Protein 5COW (pdb70)

Foldseek 3Di:
DVLQVLLQDADDLVSLLVNLVVLLVVLVVLVVPDDPVSVVLLVLSLLVLLLSLLLCLLVLNLVSNVCSLVSHDPVSSCVSQPDCSNVCVQLLSLLLSVLSCLLVPDDDDGDACVVSCNVVLLVDLVSLVSSLVSLVSSLVSLVDCSDPDDHASGRPCDVCRVVSNVSSNLSSQVSSLLSVCPPVLQPPVSLVSCPPDDLVSLVSLLVNLVVNLPPGDPVSVVSSVSNNVSSVVD

Radius of gyration: 18.06 Å; Cα contacts (8 Å, |Δi|>4): 284; chains: 1; bounding box: 48×42×47 Å

GO terms:
  GO:0004521 RNA endonuclease activity (F, IDA)
  GO:0042802 identical protein binding (F, IPI)
  GO:0046589 ribonuclease T1 activity (F, EXP)

Sequence (234 aa):
DKFTYLLLQPLLTTEATLSDAVNFIVEKYSAELPDEGDASLVVRSQLGCQFFFLVTRTLAHDQRELAKLVQTLIPRPVRLEVFPGLQRSSVFKSSSVFFLGHHIIQIFMGAKKPFQDWSFVGLAQDFECPWRRLAIAELLKKFSVSSVVEKVFDNPVALIPQHESDNEALIELVTNALRFALLWIVEFYETETNEKSIKELAFLDHSSSKKTLLIESFTKFLQGKDVKDQDHLKRIIDDALEEKSS

Organism: Caenorhabditis remanei (NCBI:txid31234)

B-factor: mean 30.21, std 13.11, range [14.59, 100.44]

Secondary structure (DSSP, 8-state):
-HHHHHHHS---HHHHHHHHHHHHHHHHHHTT--SHHHHHHHHHHHHHHHHHHHHHHHTT-HHHHHHHHHTS-HHHHHHHSTTTHHHHHHHHHHHHHHHHHHHTT-------TTTTTHHHHHT-HHHHHHHHHHHHHHHHHHHS--SSS---SSTT--TTHHHHHHHHHHHHHHHHHHHHTTT-TTSHHHHHTTTTS-HHHHHHHHHHHHHHTTT--HHHHHHHHHHHHHHHH-

Solvent-accessible surface area: 11730 Å² total; per-residue (Å²): 161,158,30,42,138,31,3,72,46,86,16,61,106,66,29,2,24,72,3,0,86,59,1,16,120,100,7,49,76,38,51,116,72,147,41,115,76,2,96,104,59,17,72,80,14,10,35,15,0,6,10,2,0,0,8,0,0,4,83,88,50,44,110,19,0,47,42,0,35,98,46,1,62,127,81,1,61,86,78,6,2,55,59,66,11,112,73,1,2,111,4,0,0,8,0,0,16,0,0,0,12,4,9,72,30,34,159,42,131,28,68,39,1,46,164,16,24,0,14,131,20,0,95,25,57,167,99,58,103,4,0,10,88,0,1,119,61,0,22,45,0,8,90,112,142,8,14,112,80,117,21,8,1,8,16,151,77,115,123,52,25,133,62,27,28,112,55,0,26,42,0,3,122,0,0,35,7,0,3,106,46,24,106,56,1,53,82,145,170,3,29,146,86,0,94,46,8,94,142,80,14,19,70,72,0,28,106,12,0,62,104,5,22,121,82,41,85,115,112,6,38,71,11,0,107,73,0,18,48,0,5,116,126,51

Structure (mmCIF, N/CA/C/O backbone):
data_5COW
#
_entry.id   5COW
#
_cell.length_a   89.610
_cell.length_b   89.610
_cell.length_c   51.460
_cell.angle_alpha   90.000
_cell.angle_beta   90.000
_cell.angle_gamma   120.000
#
_symmetry.space_group_name_H-M   'P 31 2 1'
#
loop_
_entity.id
_entity.type
_entity.pdbx_description
1 polymer 'Putative uncharacterized protein'
2 non-polymer 'SULFATE ION'
3 non-polymer 1,2-ETHANEDIOL
4 water water
#
loop_
_atom_site.group_PDB
_atom_site.id
_atom_site.type_symbol
_atom_site.label_atom_id
_atom_site.label_alt_id
_atom_site.label_comp_id
_atom_site.label_asym_id
_atom_site.label_entity_id
_atom_site.label_seq_id
_atom_site.pdbx_PDB_ins_code
_atom_site.Cartn_x
_atom_site.Cartn_y
_atom_site.Cartn_z
_atom_site.occupancy
_atom_site.B_iso_or_equiv
_atom_site.auth_seq_id
_atom_site.auth_comp_id
_atom_site.auth_asym_id
_atom_site.auth_atom_id
_atom_site.pdbx_PDB_model_num
ATOM 1 N N . ASP A 1 14 ? 6.256 70.305 45.982 1.00 69.36 216 ASP A N 1
ATOM 2 C CA . ASP A 1 14 ? 6.393 69.097 46.788 1.00 68.64 216 ASP A CA 1
ATOM 3 C C . ASP A 1 14 ? 5.972 67.858 46.011 1.00 59.08 216 ASP A C 1
ATOM 4 O O . ASP A 1 14 ? 6.790 66.983 45.741 1.00 59.83 216 ASP A O 1
ATOM 9 N N . LYS A 1 15 ? 4.692 67.782 45.662 1.00 48.40 217 LYS A N 1
ATOM 10 C CA . LYS A 1 15 ? 4.173 66.654 44.897 1.00 50.64 217 LYS A CA 1
ATOM 11 C C . LYS A 1 15 ? 4.905 66.527 43.559 1.00 45.45 217 LYS A C 1
ATOM 12 O O . LYS A 1 15 ? 5.289 65.430 43.158 1.00 48.04 217 LYS A O 1
ATOM 18 N N . PHE A 1 16 ? 5.099 67.657 42.883 1.00 44.17 218 PHE A N 1
ATOM 19 C CA . PHE A 1 16 ? 5.777 67.673 41.588 1.00 44.68 218 PHE A CA 1
ATOM 20 C C . PHE A 1 16 ? 7.242 67.267 41.729 1.00 41.80 218 PHE A C 1
ATOM 21 O O . PHE A 1 16 ? 7.751 66.461 40.946 1.00 37.26 218 PHE A O 1
ATOM 29 N N . THR A 1 17 ? 7.921 67.821 42.729 1.00 38.50 219 THR A N 1
ATOM 30 C CA . THR A 1 17 ? 9.326 67.490 42.944 1.00 42.48 219 THR A CA 1
ATOM 31 C C . THR A 1 17 ? 9.475 65.991 43.208 1.00 39.10 219 THR A C 1
ATOM 32 O O . THR A 1 17 ? 10.395 65.349 42.698 1.00 33.42 219 THR A O 1
ATOM 36 N N . TYR A 1 18 ? 8.544 65.429 43.971 1.00 39.74 220 TYR A N 1
ATOM 37 C CA . TYR A 1 18 ? 8.560 63.997 44.255 1.00 42.54 220 TYR A CA 1
ATOM 38 C C . TYR A 1 18 ? 8.487 63.141 42.991 1.00 40.36 220 TYR A C 1
ATOM 39 O O . TYR A 1 18 ? 9.231 62.166 42.853 1.00 41.25 220 TYR A O 1
ATOM 48 N N . LEU A 1 19 ? 7.582 63.506 42.085 1.00 39.78 221 LEU A N 1
ATOM 49 C CA . LEU A 1 19 ? 7.426 62.817 40.804 1.00 41.04 221 LEU A CA 1
ATOM 50 C C . LEU A 1 19 ? 8.731 62.837 40.016 1.00 32.59 221 LEU A C 1
ATOM 51 O O . LEU A 1 19 ? 9.196 61.806 39.535 1.00 36.63 221 LEU A O 1
ATOM 56 N N . LEU A 1 20 ? 9.321 64.022 39.917 1.00 31.94 222 LEU A N 1
ATOM 57 C CA . LEU A 1 20 ? 10.512 64.241 39.094 1.00 26.64 222 LEU A CA 1
ATOM 58 C C . LEU A 1 20 ? 11.752 63.537 39.627 1.00 32.17 222 LEU A C 1
ATOM 59 O O . LEU A 1 20 ? 12.738 63.396 38.909 1.00 32.59 222 LEU A O 1
ATOM 64 N N . LEU A 1 21 ? 11.708 63.110 40.885 1.00 29.31 223 LEU A N 1
ATOM 65 C CA . LEU A 1 21 ? 12.873 62.491 41.521 1.00 31.45 223 LEU A CA 1
ATOM 66 C C . LEU A 1 21 ? 12.787 60.972 41.508 1.00 36.45 223 LEU A C 1
ATOM 67 O O . LEU A 1 21 ? 13.751 60.289 41.851 1.00 38.84 223 LEU A O 1
ATOM 72 N N . GLN A 1 22 ? 11.630 60.449 41.113 1.00 38.30 224 GLN A N 1
ATOM 73 C CA . GLN A 1 22 ? 11.429 59.005 41.056 1.00 42.56 224 GLN A CA 1
ATOM 74 C C . GLN A 1 22 ? 12.184 58.394 39.883 1.00 38.09 224 GLN A C 1
ATOM 75 O O . GLN A 1 22 ? 12.485 59.083 38.909 1.00 33.91 224 GLN A O 1
ATOM 81 N N A PRO A 1 23 ? 12.509 57.098 39.986 1.00 40.42 225 PRO A N 1
ATOM 82 C CA A PRO A 1 23 ? 13.025 56.341 38.843 1.00 39.84 225 PRO A CA 1
ATOM 83 C C A PRO A 1 23 ? 12.141 56.515 37.609 1.00 35.97 225 PRO A C 1
ATOM 84 O O A PRO A 1 23 ? 10.914 56.511 37.710 1.00 32.47 225 PRO A O 1
ATOM 88 N N . LEU A 1 24 ? 12.772 56.660 36.453 1.00 31.36 226 LEU A N 1
ATOM 89 C CA A LEU A 1 24 ? 12.057 56.897 35.208 0.49 31.49 226 LEU A CA 1
ATOM 90 C CA B LEU A 1 24 ? 12.063 56.893 35.201 0.51 31.48 226 LEU A CA 1
ATOM 91 C C . LEU A 1 24 ? 11.277 55.674 34.738 1.00 32.60 226 LEU A C 1
ATOM 92 O O . LEU A 1 24 ? 11.856 54.673 34.320 1.00 31.43 226 LEU A O 1
ATOM 101 N N . THR A 1 25 ? 9.954 55.757 34.810 1.00 31.75 227 THR A N 1
ATOM 102 C CA A THR A 1 25 ? 9.099 54.696 34.288 0.88 34.21 227 THR A CA 1
ATOM 103 C CA B THR A 1 25 ? 9.110 54.693 34.295 0.12 35.26 227 THR A CA 1
ATOM 104 C C . THR A 1 25 ? 7.985 55.315 33.473 1.00 36.89 227 THR A C 1
ATOM 105 O O . THR A 1 25 ? 7.787 56.529 33.511 1.00 37.56 227 THR A O 1
ATOM 112 N N . GLU A 1 26 ? 7.255 54.487 32.731 1.00 38.45 228 GLU A N 1
ATOM 113 C CA . GLU A 1 26 ? 6.145 55.005 31.939 1.00 38.48 228 GLU A CA 1
ATOM 114 C C . GLU A 1 26 ? 5.138 55.698 32.846 1.00 37.44 228 GLU A C 1
ATOM 115 O O . GLU A 1 26 ? 4.577 56.737 32.490 1.00 35.19 228 GLU A O 1
ATOM 121 N N . ALA A 1 27 ? 4.936 55.124 34.029 1.00 37.86 229 ALA A N 1
ATOM 122 C CA . ALA A 1 27 ? 4.005 55.669 35.010 1.00 41.44 229 ALA A CA 1
ATOM 123 C C . ALA A 1 27 ? 4.464 57.020 35.553 1.00 38.28 229 ALA A C 1
ATOM 124 O O . ALA A 1 27 ? 3.681 57.967 35.606 1.00 41.53 229 ALA A O 1
ATOM 126 N N . THR A 1 28 ? 5.731 57.113 35.950 1.00 37.22 230 THR A N 1
ATOM 127 C CA . THR A 1 28 ? 6.244 58.354 36.521 1.00 38.18 230 THR A CA 1
ATOM 128 C C . THR A 1 28 ? 6.302 59.458 35.467 1.00 36.98 230 THR A C 1
ATOM 129 O O . THR A 1 28 ? 6.067 60.627 35.774 1.00 32.05 230 THR A O 1
ATOM 133 N N . LEU A 1 29 ? 6.615 59.086 34.228 1.00 31.96 231 LEU A N 1
ATOM 134 C CA . LEU A 1 29 ? 6.629 60.057 33.138 1.00 31.44 231 LEU A CA 1
ATOM 135 C C . LEU A 1 29 ? 5.223 60.590 32.884 1.00 30.90 231 LEU A C 1
ATOM 136 O O . LEU A 1 29 ? 5.023 61.797 32.744 1.00 30.70 231 LEU A O 1
ATOM 141 N N . SER A 1 30 ? 4.251 59.685 32.829 1.00 33.15 232 SER A N 1
ATOM 142 C CA . SER A 1 30 ? 2.860 60.067 32.617 1.00 31.16 232 SER A CA 1
ATOM 143 C C . SER A 1 30 ? 2.357 61.039 33.674 1.00 34.07 232 SER A C 1
ATOM 144 O O . SER A 1 30 ? 1.720 62.033 33.350 1.00 29.16 232 SER A O 1
ATOM 147 N N . ASP A 1 31 ? 2.636 60.742 34.939 1.00 35.69 233 ASP A N 1
ATOM 148 C CA . ASP A 1 31 ? 2.188 61.600 36.032 1.00 34.14 233 ASP A CA 1
ATOM 149 C C . ASP A 1 31 ? 2.840 62.987 35.975 1.00 31.68 233 ASP A C 1
ATOM 150 O O . ASP A 1 31 ? 2.187 64.003 36.247 1.00 30.95 233 ASP A O 1
ATOM 155 N N . ALA A 1 32 ? 4.120 63.026 35.620 1.00 29.08 234 ALA A N 1
ATOM 156 C CA . ALA A 1 32 ? 4.831 64.292 35.479 1.00 29.41 234 ALA A CA 1
ATOM 157 C C . ALA A 1 32 ? 4.250 65.135 34.337 1.00 31.69 234 ALA A C 1
ATOM 158 O O . ALA A 1 32 ? 3.983 66.325 34.510 1.00 28.10 234 ALA A O 1
ATOM 160 N N . VAL A 1 33 ? 4.063 64.519 33.171 1.00 24.70 235 VAL A N 1
ATOM 161 C CA . VAL A 1 33 ? 3.462 65.215 32.039 1.00 27.97 235 VAL A CA 1
ATOM 162 C C . VAL A 1 33 ? 2.062 65.734 32.378 1.00 26.26 235 VAL A C 1
ATOM 163 O O . VAL A 1 33 ? 1.729 66.872 32.060 1.00 27.08 235 VAL A O 1
ATOM 167 N N . ASN A 1 34 ? 1.248 64.905 33.029 1.00 28.49 236 ASN A N 1
ATOM 168 C CA . ASN A 1 34 ? -0.096 65.313 33.418 1.00 25.85 236 ASN A CA 1
ATOM 169 C C . ASN A 1 34 ? -0.113 66.547 34.306 1.00 26.24 236 ASN A C 1
ATOM 170 O O . ASN A 1 34 ? -1.009 67.386 34.196 1.00 26.65 236 ASN A O 1
ATOM 1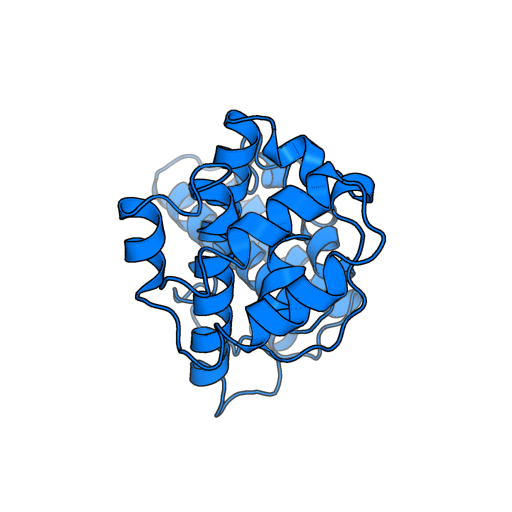75 N N . PHE A 1 35 ? 0.869 66.641 35.195 1.00 26.17 237 PHE A N 1
ATOM 176 C CA . PHE A 1 35 ? 0.995 67.792 36.081 1.00 24.08 237 PHE A CA 1
ATOM 177 C C . PHE A 1 35 ? 1.325 69.053 35.292 1.00 22.80 237 PHE A C 1
ATOM 178 O O . PHE A 1 35 ? 0.688 70.093 35.490 1.00 26.60 237 PHE A O 1
ATOM 186 N N . ILE A 1 36 ? 2.310 68.973 34.402 1.00 22.88 238 ILE A N 1
ATOM 187 C CA . ILE A 1 36 ? 2.668 70.135 33.593 1.00 23.86 238 ILE A CA 1
ATOM 188 C C . ILE A 1 36 ? 1.512 70.538 32.675 1.00 23.10 238 ILE A C 1
ATOM 189 O O . ILE A 1 36 ? 1.253 71.716 32.477 1.00 22.67 238 ILE A O 1
ATOM 194 N N . VAL A 1 37 ? 0.804 69.561 32.121 1.00 23.16 239 VAL A N 1
ATOM 195 C CA . VAL A 1 37 ? -0.356 69.886 31.293 1.00 23.26 239 VAL A CA 1
ATOM 196 C C . VAL A 1 37 ? -1.440 70.634 32.076 1.00 24.67 239 VAL A C 1
ATOM 197 O O . VAL A 1 37 ? -2.066 71.558 31.549 1.00 26.63 239 VAL A O 1
ATOM 201 N N . GLU A 1 38 ? -1.668 70.251 33.331 1.00 25.25 240 GLU A N 1
ATOM 202 C CA . GLU A 1 38 ? -2.665 70.957 34.136 1.00 26.43 240 GLU A CA 1
ATOM 203 C C . GLU A 1 38 ? -2.290 72.434 34.293 1.00 25.70 240 GLU A C 1
ATOM 204 O O . GLU A 1 38 ? -3.143 73.318 34.180 1.00 25.14 240 GLU A O 1
ATOM 210 N N . LYS A 1 39 ? -1.010 72.700 34.529 1.00 25.75 241 LYS A N 1
ATOM 211 C CA . LYS A 1 39 ? -0.549 74.081 34.655 1.00 28.11 241 LYS A CA 1
ATOM 212 C C . LYS A 1 39 ? -0.680 74.815 33.324 1.00 26.26 241 LYS A C 1
ATOM 213 O O . LYS A 1 39 ? -1.067 75.985 33.287 1.00 26.12 241 LYS A O 1
ATOM 219 N N . TYR A 1 40 ? -0.349 74.125 32.234 1.00 24.66 242 TYR A N 1
ATOM 220 C CA . TYR A 1 40 ? -0.444 74.720 30.904 1.00 23.75 242 TYR A CA 1
ATOM 221 C C . TYR A 1 40 ? -1.898 75.056 30.555 1.00 28.00 242 TYR A C 1
ATOM 222 O O . TYR A 1 40 ? -2.190 76.130 30.009 1.00 27.29 242 TYR A O 1
ATOM 231 N N . SER A 1 41 ? -2.801 74.134 30.877 1.00 27.54 243 SER A N 1
ATOM 232 C CA . SER A 1 41 ? -4.223 74.297 30.565 1.00 27.31 243 SER A CA 1
ATOM 233 C C . SER A 1 41 ? -4.815 75.498 31.278 1.00 30.72 243 SER A C 1
ATOM 234 O O . SER A 1 41 ? -5.719 76.147 30.757 1.00 33.38 243 SER A O 1
ATOM 237 N N . ALA A 1 42 ? -4.298 75.801 32.466 1.00 25.68 244 ALA A N 1
ATOM 238 C CA . ALA A 1 42 ? -4.734 76.982 33.209 1.00 29.16 244 ALA A CA 1
ATOM 239 C C . ALA A 1 42 ? -4.385 78.289 32.486 1.00 33.09 244 ALA A C 1
ATOM 240 O O . ALA A 1 42 ? -5.039 79.311 32.689 1.00 33.31 244 ALA A O 1
ATOM 242 N N . GLU A 1 43 ? -3.356 78.248 31.643 1.00 29.20 245 GLU A N 1
ATOM 243 C CA . GLU A 1 43 ? -2.870 79.441 30.941 1.00 25.72 245 GLU A CA 1
ATOM 244 C C . GLU A 1 43 ? -3.545 79.680 29.594 1.00 30.54 245 GLU A C 1
ATOM 245 O O . GLU A 1 43 ? -3.622 80.818 29.129 1.00 32.66 245 GLU A O 1
ATOM 251 N N . LEU A 1 44 ? -4.000 78.604 28.961 1.00 34.00 246 LEU A N 1
ATOM 252 C CA . LEU A 1 44 ? -4.602 78.672 27.627 1.00 38.40 246 LEU A CA 1
ATOM 253 C C . LEU A 1 44 ? -5.679 79.761 27.427 1.00 44.46 246 LEU A C 1
ATOM 254 O O . LEU A 1 44 ? -5.668 80.434 26.395 1.00 44.27 246 LEU A O 1
ATOM 259 N N . PRO A 1 45 ? -6.609 79.939 28.392 1.00 37.96 247 PRO A N 1
ATOM 260 C CA . PRO A 1 45 ? -7.617 81.000 28.186 1.00 39.04 247 PRO A CA 1
ATOM 261 C C . PRO A 1 45 ? -7.067 82.439 28.216 1.00 41.99 247 PRO A C 1
ATOM 262 O O . PRO A 1 45 ? -7.781 83.364 27.825 1.00 41.95 247 PRO A O 1
ATOM 266 N N . ASP A 1 46 ? -5.827 82.619 28.667 1.00 37.90 248 ASP A N 1
ATOM 267 C CA . ASP A 1 46 ? -5.242 83.951 28.843 1.00 40.94 248 ASP A CA 1
ATOM 268 C C . ASP A 1 46 ? -4.152 84.220 27.804 1.00 50.90 248 ASP A C 1
ATOM 269 O O . ASP A 1 46 ? -3.250 83.405 27.615 1.00 58.11 248 ASP A O 1
ATOM 274 N N . GLU A 1 47 ? -4.224 85.371 27.142 1.00 60.89 249 GLU A N 1
ATOM 275 C CA . GLU A 1 47 ? -3.346 85.630 26.001 1.00 69.63 249 GLU A CA 1
ATOM 276 C C . GLU A 1 47 ? -2.428 86.846 26.157 1.00 66.94 249 GLU A C 1
ATOM 277 O O . GLU A 1 47 ? -1.777 87.259 25.197 1.00 70.27 249 GLU A O 1
ATOM 283 N N . GLY A 1 48 ? -2.368 87.408 27.361 1.00 58.40 250 GLY A N 1
ATOM 284 C CA . GLY A 1 48 ? -1.411 88.461 27.659 1.00 50.70 250 GLY A CA 1
ATOM 285 C C . GLY A 1 48 ? 0.005 87.911 27.703 1.00 43.03 250 GLY A C 1
ATOM 286 O O . GLY A 1 48 ? 0.199 86.692 27.671 1.00 40.82 250 GLY A O 1
ATOM 287 N N . ASP A 1 49 ? 0.994 88.800 27.785 1.00 38.73 251 ASP A N 1
ATOM 288 C CA . ASP A 1 49 ? 2.399 88.396 27.751 1.00 39.96 251 ASP A CA 1
ATOM 289 C C . ASP A 1 49 ? 2.791 87.454 28.876 1.00 31.79 251 ASP A C 1
ATOM 290 O O . ASP A 1 49 ? 3.568 86.529 28.657 1.00 30.18 251 ASP A O 1
ATOM 295 N N . ALA A 1 50 ? 2.282 87.709 30.077 1.00 28.43 252 ALA A N 1
ATOM 296 C CA . ALA A 1 50 ? 2.677 86.930 31.243 1.00 32.20 252 ALA A CA 1
ATOM 297 C C . ALA A 1 50 ? 2.396 85.447 31.014 1.00 27.61 252 ALA A C 1
ATOM 298 O O . ALA A 1 50 ? 3.232 84.587 31.312 1.00 27.85 252 ALA A O 1
ATOM 300 N N . SER A 1 51 ? 1.218 85.164 30.475 1.00 28.95 253 SER A N 1
ATOM 301 C CA . SER A 1 51 ? 0.828 83.795 30.158 1.00 24.97 253 SER A CA 1
ATOM 302 C C . SER A 1 51 ? 1.752 83.154 29.130 1.00 25.01 253 SER A C 1
ATOM 303 O O . SER A 1 51 ? 2.060 81.962 29.220 1.00 24.43 253 SER A O 1
ATOM 306 N N . LEU A 1 52 ? 2.186 83.931 28.142 1.00 23.95 254 LEU A N 1
ATOM 307 C CA . LEU A 1 52 ? 3.098 83.401 27.133 1.00 21.95 254 LEU A CA 1
ATOM 308 C C . LEU A 1 52 ? 4.436 83.000 27.748 1.00 22.04 254 LEU A C 1
ATOM 309 O O . LEU A 1 52 ? 5.039 81.996 27.349 1.00 22.12 254 LEU A O 1
ATOM 314 N N . VAL A 1 53 ? 4.893 83.793 28.714 1.00 21.63 255 VAL A N 1
ATOM 315 C CA . VAL A 1 53 ? 6.152 83.530 29.394 1.00 21.71 255 VAL A CA 1
ATOM 316 C C . VAL A 1 53 ? 6.03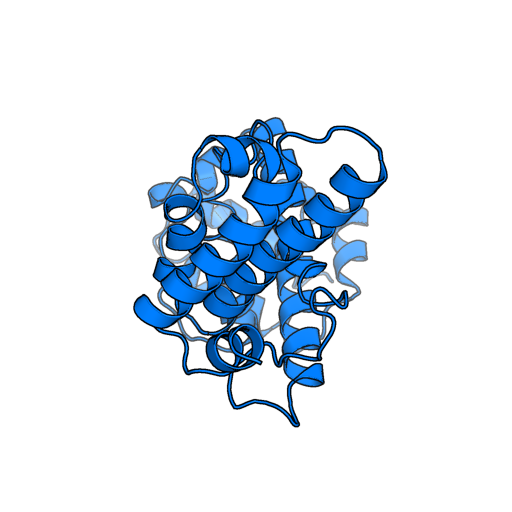6 82.262 30.244 1.00 22.48 255 VAL A C 1
ATOM 317 O O . VAL A 1 53 ? 6.931 81.422 30.232 1.00 21.71 255 VAL A O 1
ATOM 321 N N . VAL A 1 54 ? 4.927 82.111 30.962 1.00 23.57 256 VAL A N 1
ATOM 322 C CA . VAL A 1 54 ? 4.700 80.890 31.732 1.00 20.26 256 VAL A CA 1
ATOM 323 C C . VAL A 1 54 ? 4.687 79.677 30.812 1.00 18.66 256 VAL A C 1
ATOM 324 O O . VAL A 1 54 ? 5.331 78.661 31.095 1.00 23.66 256 VAL A O 1
ATOM 328 N N . ARG A 1 55 ? 3.995 79.800 29.687 1.00 20.39 257 ARG A N 1
ATOM 329 C CA . ARG A 1 55 ? 3.871 78.673 28.782 1.00 21.14 257 ARG A CA 1
ATOM 330 C C . ARG A 1 55 ? 5.200 78.315 28.115 1.00 21.24 257 ARG A C 1
ATOM 331 O O . ARG A 1 55 ? 5.442 77.139 27.834 1.00 22.16 257 ARG A O 1
ATOM 339 N N . SER A 1 56 ? 6.058 79.309 27.873 1.00 21.02 258 SER A N 1
ATOM 340 C CA . SER A 1 56 ? 7.403 79.043 27.364 1.00 19.50 258 SER A CA 1
ATOM 341 C C . SER A 1 56 ? 8.188 78.179 28.351 1.00 22.21 258 SER A C 1
ATOM 342 O O . SER A 1 56 ? 8.786 77.162 27.968 1.00 20.79 258 SER A O 1
ATOM 345 N N . GLN A 1 57 ? 8.175 78.566 29.625 1.00 19.20 259 GLN A N 1
ATOM 346 C CA . GLN A 1 57 ? 8.861 77.781 30.650 1.00 17.96 259 GLN A CA 1
ATOM 347 C C . GLN A 1 57 ? 8.270 76.367 30.779 1.00 19.90 259 G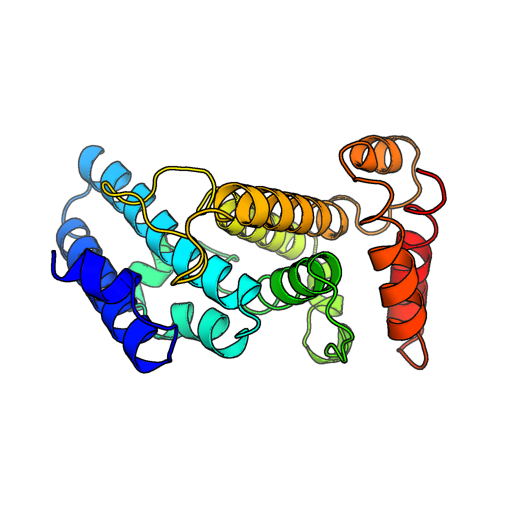LN A C 1
ATOM 348 O O . GLN A 1 57 ? 9.021 75.387 30.869 1.00 18.15 259 GLN A O 1
ATOM 354 N N . LEU A 1 58 ? 6.941 76.253 30.760 1.00 20.69 260 LEU A N 1
ATOM 355 C CA . LEU A 1 58 ? 6.300 74.933 30.833 1.00 19.18 260 LEU A CA 1
ATOM 356 C C . LEU A 1 58 ? 6.682 74.055 29.646 1.00 21.49 260 LEU A C 1
ATOM 357 O O . LEU A 1 58 ? 6.881 72.845 29.794 1.00 20.59 260 LEU A O 1
ATOM 362 N N . GLY A 1 59 ? 6.794 74.663 28.470 1.00 21.66 261 GLY A N 1
ATOM 363 C CA . GLY A 1 59 ? 7.281 73.944 27.299 1.00 20.84 261 GLY A CA 1
ATOM 364 C C . GLY A 1 59 ? 8.661 73.341 27.509 1.00 20.93 261 GLY A C 1
ATOM 365 O O . GLY A 1 59 ? 8.913 72.177 27.169 1.00 20.30 261 GLY A O 1
ATOM 366 N N . CYS A 1 60 ? 9.566 74.128 28.081 1.00 18.18 262 CYS A N 1
ATOM 367 C CA . CYS A 1 60 ? 10.899 73.613 28.387 1.00 17.60 262 CYS A CA 1
ATOM 368 C C . CYS A 1 60 ? 10.871 72.479 29.409 1.00 18.63 262 CYS A C 1
ATOM 369 O O . CYS A 1 60 ? 11.734 71.596 29.373 1.00 19.20 262 CYS A O 1
ATOM 372 N N . GLN A 1 61 ? 9.883 72.474 30.304 1.00 18.40 263 GLN A N 1
ATOM 373 C CA . GLN A 1 61 ? 9.760 71.363 31.251 1.00 16.95 263 GLN A CA 1
ATOM 374 C C . GLN A 1 61 ? 9.432 70.057 30.518 1.00 18.08 263 GLN A C 1
ATOM 375 O O . GLN A 1 61 ? 9.981 68.990 30.848 1.00 19.13 263 GLN A O 1
ATOM 381 N N . PHE A 1 62 ? 8.555 70.123 29.518 1.00 18.08 264 PHE A N 1
ATOM 382 C CA . PHE A 1 62 ? 8.288 68.934 28.690 1.00 18.09 264 PHE A CA 1
ATOM 383 C C . PHE A 1 62 ? 9.584 68.446 28.015 1.00 20.70 264 PHE A C 1
ATOM 384 O O . PHE A 1 62 ? 9.885 67.247 28.003 1.00 20.23 264 PHE A O 1
ATOM 392 N N . PHE A 1 63 ? 10.358 69.370 27.445 1.00 17.99 265 PHE A N 1
ATOM 393 C CA . PHE A 1 63 ? 11.564 68.946 26.728 1.00 16.84 265 PHE A CA 1
ATOM 394 C C . PHE A 1 63 ? 12.656 68.465 27.667 1.00 16.22 265 PHE A C 1
ATOM 395 O O . PHE A 1 63 ? 13.475 67.641 27.258 1.00 16.55 265 PHE A O 1
ATOM 403 N N . PHE A 1 64 ? 12.653 68.917 28.923 1.00 16.77 266 PHE A N 1
ATOM 404 C CA . PHE A 1 64 ? 13.557 68.338 29.931 1.00 19.53 266 PHE A CA 1
ATOM 405 C C . PHE A 1 64 ? 13.240 66.843 30.107 1.00 18.10 266 PHE A C 1
ATOM 406 O O . PHE A 1 64 ? 14.161 65.998 30.162 1.00 20.08 266 PHE A O 1
ATOM 414 N N . LEU A 1 65 ? 11.950 66.516 30.179 1.00 19.69 267 LEU A N 1
ATOM 415 C CA . LEU A 1 65 ? 11.549 65.119 30.329 1.00 17.13 267 LEU A CA 1
ATOM 416 C C . LEU A 1 65 ? 11.962 64.308 29.100 1.00 20.31 267 LEU A C 1
ATOM 417 O O . LEU A 1 65 ? 12.416 63.177 29.240 1.00 19.50 267 LEU A O 1
ATOM 422 N N . VAL A 1 66 ? 11.811 64.878 27.902 1.00 19.34 268 VAL A N 1
ATOM 423 C CA . VAL A 1 66 ? 12.290 64.208 26.689 1.00 18.38 268 VAL A CA 1
ATOM 424 C C . VAL A 1 66 ? 13.789 63.916 26.770 1.00 19.94 268 VAL A C 1
ATOM 425 O O . VAL A 1 66 ? 14.221 62.768 26.565 1.00 20.14 268 VAL A O 1
ATOM 429 N N . THR A 1 67 ? 14.589 64.937 27.081 1.00 16.61 269 THR A N 1
ATOM 430 C CA . THR A 1 67 ? 16.046 64.779 27.076 1.00 15.82 269 THR A CA 1
ATOM 431 C C . THR A 1 67 ? 16.495 63.792 28.160 1.00 18.33 269 THR A C 1
ATOM 432 O O . THR A 1 67 ? 17.413 62.993 27.941 1.00 20.23 269 THR A O 1
ATOM 436 N N . ARG A 1 68 ? 15.823 63.824 29.310 1.00 18.15 270 ARG A N 1
ATOM 437 C CA . ARG A 1 68 ? 16.178 62.906 30.394 1.00 19.92 270 ARG A CA 1
ATOM 438 C C . ARG A 1 68 ? 15.957 61.445 29.970 1.00 22.24 270 ARG A C 1
ATOM 439 O O . ARG A 1 68 ? 16.788 60.573 30.281 1.00 24.21 270 ARG A O 1
ATOM 447 N N . THR A 1 69 ? 14.878 61.170 29.234 1.00 21.24 271 THR A N 1
ATOM 448 C CA . THR A 1 69 ? 14.627 59.807 28.766 1.00 23.28 271 THR A CA 1
ATOM 449 C C . THR A 1 69 ? 15.614 59.405 27.665 1.00 21.85 271 THR A C 1
ATOM 450 O O . THR A 1 69 ? 15.981 58.222 27.560 1.00 21.58 271 THR A O 1
ATOM 454 N N . LEU A 1 70 ? 16.061 60.368 26.852 1.00 20.97 272 LEU A N 1
ATOM 455 C C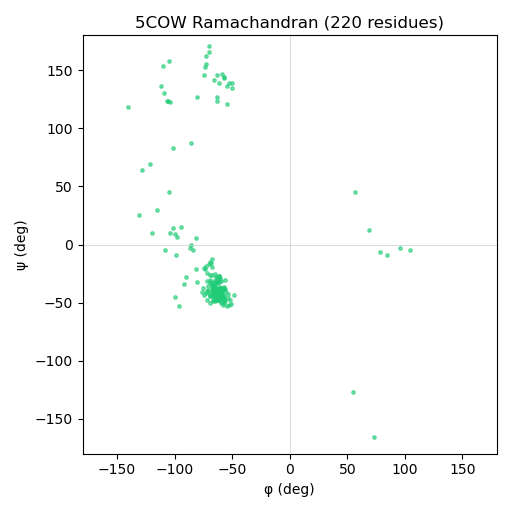A . LEU A 1 70 ? 17.077 60.063 25.846 1.00 22.96 272 LEU A CA 1
ATOM 456 C C . LEU A 1 70 ? 18.375 59.655 26.534 1.00 22.16 272 LEU A C 1
ATOM 457 O O . LEU A 1 70 ? 19.016 58.671 26.155 1.00 20.03 272 LEU A O 1
ATOM 462 N N . ALA A 1 71 ? 18.755 60.425 27.548 1.00 19.59 273 ALA A N 1
ATOM 463 C CA . ALA A 1 71 ? 20.018 60.213 28.255 1.00 19.83 273 ALA A CA 1
ATOM 464 C C . ALA A 1 71 ? 20.001 58.929 29.081 1.00 21.42 273 ALA A C 1
ATOM 465 O O . ALA A 1 71 ? 21.044 58.333 29.358 1.00 24.56 273 ALA A O 1
ATOM 467 N N . HIS A 1 72 ? 18.814 58.500 29.489 1.00 18.94 274 HIS A N 1
ATOM 468 C CA . HIS A 1 72 ? 18.714 57.272 30.255 1.00 20.12 274 HIS A CA 1
ATOM 469 C C . HIS A 1 72 ? 18.417 56.053 29.378 1.00 21.79 274 HIS A C 1
ATOM 470 O O . HIS A 1 72 ? 18.078 54.984 29.890 1.00 23.20 274 HIS A O 1
ATOM 477 N N . ASP A 1 73 ? 18.604 56.202 28.067 1.00 21.28 275 ASP A N 1
ATOM 478 C CA . ASP A 1 73 ? 18.437 55.108 27.105 1.00 18.99 275 ASP A CA 1
ATOM 479 C C . ASP A 1 73 ? 17.036 54.509 27.192 1.00 21.94 275 ASP A C 1
ATOM 480 O O . ASP A 1 73 ? 16.867 53.292 27.206 1.00 24.08 275 ASP A O 1
ATOM 485 N N . GLN A 1 74 ? 16.040 55.385 27.246 1.00 21.26 276 GLN A N 1
ATOM 486 C CA . GLN A 1 74 ? 14.639 54.982 27.229 1.00 26.86 276 GLN A CA 1
ATOM 487 C C . GLN A 1 74 ? 13.918 55.766 26.135 1.00 28.27 276 GLN A C 1
ATOM 488 O O . GLN A 1 74 ? 13.010 56.554 26.402 1.00 28.35 276 GLN A O 1
ATOM 494 N N . ARG A 1 75 ? 14.340 55.524 24.897 1.00 24.84 277 ARG A N 1
ATOM 495 C CA . ARG A 1 75 ? 13.866 56.276 23.748 1.00 24.28 277 ARG A CA 1
ATOM 496 C C . ARG A 1 75 ? 12.357 56.151 23.547 1.00 25.08 277 ARG A C 1
ATOM 497 O O . ARG A 1 75 ? 11.712 57.084 23.062 1.00 24.12 277 ARG A O 1
ATOM 505 N N . GLU A 1 76 ? 11.790 55.005 23.919 1.00 29.17 278 GLU A N 1
ATOM 506 C CA . GLU A 1 76 ? 10.345 54.823 23.775 1.00 35.10 278 GLU A CA 1
ATOM 507 C C . GLU A 1 76 ? 9.556 55.793 24.646 1.00 35.04 278 GLU A C 1
ATOM 508 O O . GLU A 1 76 ? 8.517 56.311 24.227 1.00 38.32 278 GLU A O 1
ATOM 514 N N . LEU A 1 77 ? 10.044 56.047 25.855 1.00 27.61 279 LEU A N 1
ATOM 515 C CA . LEU A 1 77 ? 9.383 56.992 26.734 1.00 26.90 279 LEU A CA 1
ATOM 516 C C . LEU A 1 77 ? 9.466 58.421 26.178 1.00 27.83 279 LEU A C 1
ATOM 517 O O . LEU A 1 77 ? 8.531 59.196 26.340 1.00 31.84 279 LEU A O 1
ATOM 522 N N . ALA A 1 78 ? 10.577 58.757 25.522 1.00 27.82 280 ALA A N 1
ATOM 523 C CA . ALA A 1 78 ? 10.730 60.082 24.906 1.00 25.80 280 ALA A CA 1
ATOM 524 C C . ALA A 1 78 ? 9.653 60.328 23.867 1.00 34.01 280 ALA A C 1
ATOM 525 O O . ALA A 1 78 ? 8.994 61.372 23.869 1.00 34.50 280 ALA A O 1
ATOM 527 N N . LYS A 1 79 ? 9.484 59.366 22.967 1.00 37.78 281 LYS A N 1
ATOM 528 C CA . LYS A 1 79 ? 8.459 59.480 21.935 1.00 41.33 281 LYS A CA 1
ATOM 529 C C . LYS A 1 79 ? 7.091 59.670 22.569 1.00 43.81 281 LYS A C 1
ATOM 530 O O . LYS A 1 79 ? 6.270 60.447 22.085 1.00 41.13 281 LYS A O 1
ATOM 536 N N . LEU A 1 80 ? 6.872 58.965 23.675 1.00 38.59 282 LEU A N 1
ATOM 537 C CA . LEU A 1 80 ? 5.590 58.959 24.369 1.00 31.98 282 LEU A CA 1
ATOM 538 C C . LEU A 1 80 ? 5.147 60.323 24.905 1.00 39.28 282 LEU A C 1
ATOM 539 O O . LEU A 1 80 ? 3.953 60.566 25.061 1.00 38.75 282 LEU A O 1
ATOM 544 N N . VAL A 1 81 ? 6.106 61.201 25.202 1.00 31.16 283 VAL A N 1
ATOM 545 C CA . VAL A 1 81 ? 5.799 62.520 25.762 1.00 30.01 283 VAL A CA 1
ATOM 546 C C . VAL A 1 81 ? 4.833 63.286 24.874 1.00 30.56 283 VAL A C 1
ATOM 547 O O . VAL A 1 81 ? 3.905 63.924 25.366 1.00 31.84 283 VAL A O 1
ATOM 551 N N . GLN A 1 82 ? 5.035 63.196 23.565 1.00 31.75 284 GLN A N 1
ATOM 552 C CA . GLN A 1 82 ? 4.157 63.863 22.610 1.00 31.81 284 GLN A CA 1
ATOM 553 C C . GLN A 1 82 ? 2.718 63.338 22.729 1.00 29.03 284 GLN A C 1
ATOM 554 O O . GLN A 1 82 ? 1.763 64.120 22.692 1.00 32.32 284 GLN A O 1
ATOM 560 N N . THR A 1 83 ? 2.585 62.023 22.896 1.00 27.75 285 THR A N 1
ATOM 561 C CA . THR A 1 83 ? 1.288 61.346 23.002 1.00 33.46 285 THR A CA 1
ATOM 562 C C . THR A 1 83 ? 0.488 61.752 24.237 1.00 31.98 285 THR A C 1
ATOM 563 O O . THR A 1 83 ? -0.745 61.775 24.218 1.00 30.08 285 THR A O 1
ATOM 567 N N . LEU A 1 84 ? 1.206 62.051 25.315 1.00 31.23 286 LEU A N 1
ATOM 568 C CA . LEU A 1 84 ? 0.608 62.302 26.623 1.00 30.74 286 LEU A CA 1
ATOM 569 C C . LEU A 1 84 ? 0.167 63.751 26.783 1.00 28.85 286 LEU A C 1
ATOM 570 O O . LEU A 1 84 ? -0.352 64.136 27.832 1.00 30.21 286 LEU A O 1
ATOM 575 N N . ILE A 1 85 ? 0.399 64.552 25.748 1.00 27.73 287 ILE A N 1
ATOM 576 C CA . ILE A 1 85 ? 0.060 65.972 25.762 1.00 28.28 287 ILE A CA 1
ATOM 577 C C . ILE A 1 85 ? -1.179 66.210 24.885 1.00 24.47 287 ILE A C 1
ATOM 578 O O . ILE A 1 85 ? -1.189 65.855 23.711 1.00 29.15 287 ILE A O 1
ATOM 583 N N . PRO A 1 86 ? -2.240 66.805 25.456 1.00 27.91 288 PRO A N 1
ATOM 584 C CA . PRO A 1 86 ? -3.458 67.045 24.672 1.00 27.15 288 PRO A CA 1
ATOM 585 C C . PRO A 1 86 ? -3.181 67.916 23.443 1.00 27.63 288 PRO A C 1
ATOM 586 O O . PRO A 1 86 ? -2.323 68.786 23.511 1.00 26.04 288 PRO A O 1
ATOM 590 N N . ARG A 1 87 ? -3.903 67.694 22.350 1.00 30.54 289 ARG A N 1
ATOM 591 C CA . ARG A 1 87 ? -3.617 68.380 21.086 1.00 31.92 289 ARG A CA 1
ATOM 592 C C . ARG A 1 87 ? -3.565 69.922 21.156 1.00 30.37 289 ARG A C 1
ATOM 593 O O . ARG A 1 87 ? -2.681 70.525 20.541 1.00 31.56 289 ARG A O 1
ATOM 601 N N . PRO A 1 88 ? -4.499 70.572 21.883 1.00 30.64 290 PRO A N 1
ATOM 602 C CA . PRO A 1 88 ? -4.384 72.039 21.964 1.00 34.36 290 PRO A CA 1
ATOM 603 C C . PRO A 1 88 ? -3.038 72.533 22.510 1.00 34.12 290 PRO A C 1
ATOM 604 O O . PRO A 1 88 ? -2.501 73.560 22.065 1.00 29.96 290 PRO A O 1
ATOM 608 N N . VAL A 1 89 ? -2.494 71.799 23.470 1.00 26.25 291 VAL A N 1
ATOM 609 C CA . VAL A 1 89 ? -1.177 72.115 24.025 1.00 24.63 291 VAL A CA 1
ATOM 610 C C . VAL A 1 89 ? -0.045 71.701 23.070 1.00 21.60 291 VAL A C 1
ATOM 611 O O . VAL A 1 89 ? 0.921 72.436 22.878 1.00 22.39 291 VAL A O 1
ATOM 615 N N . ARG A 1 90 ? -0.206 70.531 22.462 1.00 25.90 292 ARG A N 1
ATOM 616 C CA . ARG A 1 90 ? 0.748 69.992 21.490 1.00 25.76 292 ARG A CA 1
ATOM 617 C C . ARG A 1 90 ? 0.972 70.977 20.345 1.00 27.73 292 ARG A C 1
ATOM 618 O O . ARG A 1 90 ? 2.094 71.132 19.846 1.00 26.65 292 ARG A O 1
ATOM 626 N N . LEU A 1 91 ? -0.098 71.647 19.932 1.00 23.21 293 LEU A N 1
ATOM 627 C CA . LEU A 1 91 ? 0.004 72.644 18.861 1.00 24.40 293 LEU A CA 1
ATOM 628 C C . LEU A 1 91 ? 0.942 73.800 19.197 1.00 27.26 293 LEU A C 1
ATOM 629 O O . LEU A 1 91 ? 1.528 74.409 18.294 1.00 27.04 293 LEU A O 1
ATOM 634 N N . GLU A 1 92 ? 1.069 74.119 20.486 1.00 25.30 294 GLU A N 1
ATOM 635 C CA . GLU A 1 92 ? 1.961 75.186 20.940 1.00 24.21 294 GLU A CA 1
ATOM 636 C C . GLU A 1 92 ? 3.379 74.703 21.313 1.00 22.81 294 GLU A C 1
ATOM 637 O O . GLU A 1 92 ? 4.351 75.426 21.108 1.00 26.21 294 GLU A O 1
ATOM 643 N N . VAL A 1 93 ? 3.485 73.489 21.848 1.00 22.63 295 VAL A N 1
ATOM 644 C CA . VAL A 1 93 ? 4.768 72.946 22.306 1.00 23.56 295 VAL A CA 1
ATOM 645 C C . VAL A 1 93 ? 5.588 72.399 21.139 1.00 23.79 295 VAL A C 1
ATOM 646 O O . VAL A 1 93 ? 6.830 72.469 21.156 1.00 25.08 295 VAL A O 1
ATOM 650 N N . PHE A 1 94 ? 4.903 71.872 20.125 1.00 24.32 296 PHE A N 1
ATOM 651 C CA . PHE A 1 94 ? 5.571 71.372 18.915 1.00 23.71 296 PHE A CA 1
ATOM 652 C C . PHE A 1 94 ? 5.027 72.136 17.698 1.00 19.83 296 PHE A C 1
ATOM 653 O O . PHE A 1 94 ? 4.310 71.567 16.881 1.00 23.57 296 PHE A O 1
ATOM 661 N N . PRO A 1 95 ? 5.357 73.431 17.583 1.00 22.06 297 PRO A N 1
ATOM 662 C CA . PRO A 1 95 ? 4.701 74.257 16.555 1.00 25.83 297 PRO A CA 1
ATOM 663 C C . PRO A 1 95 ? 5.026 73.861 15.111 1.00 23.80 297 PRO A C 1
ATOM 664 O O . PRO A 1 95 ? 6.159 73.483 14.791 1.00 24.14 297 PRO A O 1
ATOM 668 N N . GLY A 1 96 ? 4.014 73.931 14.249 1.00 26.37 298 GLY A N 1
ATOM 669 C CA . GLY A 1 96 ? 4.194 73.661 12.834 1.00 30.37 298 GLY A CA 1
ATOM 670 C C . GLY A 1 96 ? 4.819 72.315 12.532 1.00 26.70 298 GLY A C 1
ATOM 671 O O . GLY A 1 96 ? 4.365 71.277 13.013 1.00 27.83 298 GLY A O 1
ATOM 672 N N . LEU A 1 97 ? 5.895 72.347 11.752 1.00 23.27 299 LEU A N 1
ATOM 673 C CA . LEU A 1 97 ? 6.533 71.137 11.269 1.00 20.58 299 LEU A CA 1
ATOM 674 C C . LEU A 1 97 ? 7.234 70.360 12.384 1.00 21.34 299 LEU A C 1
ATOM 675 O O . LEU A 1 97 ? 7.595 69.191 12.202 1.00 22.60 299 LEU A O 1
ATOM 680 N N . GLN A 1 98 ? 7.440 71.000 13.535 1.00 23.16 300 GLN A N 1
ATOM 681 C CA . GLN A 1 98 ? 8.081 70.292 14.647 1.00 24.26 300 GLN A CA 1
ATOM 682 C C . GLN A 1 98 ? 7.280 69.065 15.083 1.00 27.34 300 GLN A C 1
ATOM 683 O O . GLN A 1 98 ? 7.850 68.072 15.528 1.00 24.75 300 GLN A O 1
ATOM 689 N N . ARG A 1 99 ? 5.958 69.117 14.943 1.00 26.30 301 ARG A N 1
ATOM 690 C CA . ARG A 1 99 ? 5.133 67.954 15.260 1.00 26.75 301 ARG A CA 1
ATOM 691 C C . ARG A 1 99 ? 5.507 66.752 14.392 1.00 27.30 301 ARG A C 1
ATOM 692 O O . ARG A 1 99 ? 5.645 65.636 14.882 1.00 32.36 301 ARG A O 1
ATOM 700 N N . SER A 1 100 ? 5.709 67.006 13.104 1.00 24.38 302 SER A N 1
ATOM 701 C CA A SER A 1 100 ? 5.991 65.966 12.124 0.56 25.12 302 SER A CA 1
ATOM 702 C CA B SER A 1 100 ? 5.979 65.949 12.142 0.44 25.19 302 SER A CA 1
ATOM 703 C C . SER A 1 100 ? 7.366 65.325 12.300 1.00 24.38 302 SER A C 1
ATOM 704 O O . SER 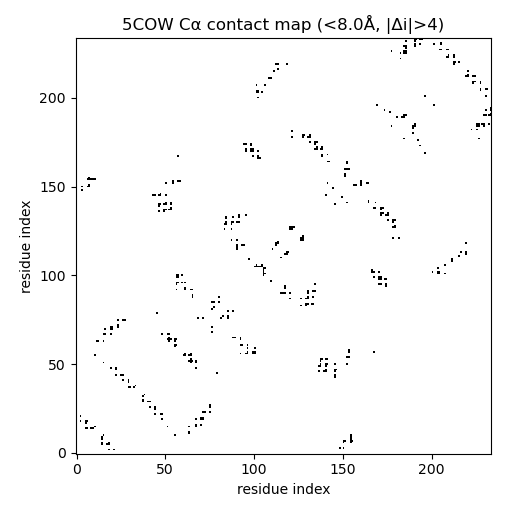A 1 100 ? 7.545 64.137 12.029 1.00 29.35 302 SER A O 1
ATOM 709 N N . VAL A 1 101 ? 8.345 66.117 12.732 1.00 21.11 303 VAL A N 1
ATOM 710 C CA . VAL A 1 101 ? 9.715 65.606 12.773 1.00 22.15 303 VAL A CA 1
ATOM 711 C C . VAL A 1 101 ? 10.171 65.258 14.188 1.00 21.70 303 VAL A C 1
ATOM 712 O O . VAL A 1 101 ? 11.350 64.965 14.410 1.00 20.40 303 VAL A O 1
ATOM 716 N N . PHE A 1 102 ? 9.244 65.254 15.141 1.00 22.78 304 PHE A N 1
ATOM 717 C CA . PHE A 1 102 ? 9.620 64.922 16.516 1.00 23.66 304 PHE A CA 1
ATOM 718 C C . PHE A 1 102 ? 10.201 63.501 16.603 1.00 22.60 304 PHE A C 1
ATOM 719 O O . PHE A 1 102 ? 11.245 63.288 17.236 1.00 20.73 304 PHE A O 1
ATOM 727 N N . LYS A 1 103 ? 9.554 62.535 15.951 1.00 21.13 305 LYS A N 1
ATOM 728 C CA . LYS A 1 103 ? 10.074 61.168 15.903 1.00 24.85 305 LYS A CA 1
ATOM 729 C C . LYS A 1 103 ? 11.543 61.123 15.448 1.00 25.36 305 LYS A C 1
ATOM 730 O O . LYS A 1 103 ? 12.386 60.505 16.111 1.00 22.71 305 LYS A O 1
ATOM 736 N N . SER A 1 104 ? 11.851 61.776 14.330 1.00 21.99 306 SER A N 1
ATOM 737 C CA . SER A 1 104 ? 13.228 61.783 13.818 1.00 20.76 306 SER A CA 1
ATOM 738 C C . SER A 1 104 ? 14.210 62.478 14.756 1.00 19.86 306 SER A C 1
ATOM 739 O O . SER A 1 104 ? 15.366 62.042 14.899 1.00 19.44 306 SER A O 1
ATOM 742 N N . SER A 1 105 ? 13.773 63.574 15.368 1.00 20.43 307 SER A N 1
ATOM 743 C CA A SER A 1 105 ? 14.631 64.336 16.276 0.73 18.79 307 SER A CA 1
ATOM 744 C CA B SER A 1 105 ? 14.655 64.319 16.265 0.27 18.78 307 SER A CA 1
ATOM 745 C C . SER A 1 105 ? 14.967 63.489 17.509 1.00 17.54 307 SER A C 1
ATOM 746 O O . SER A 1 105 ? 16.093 63.507 18.017 1.00 17.77 307 SER A O 1
ATOM 751 N N . VAL A 1 106 ? 13.971 62.757 18.002 1.00 19.72 308 VAL A N 1
ATOM 752 C CA . VAL A 1 106 ? 14.172 61.868 19.146 1.00 21.38 308 VAL A CA 1
ATOM 753 C C . VAL A 1 106 ? 15.134 60.737 18.780 1.00 21.24 308 VAL A C 1
ATOM 754 O O . VAL A 1 106 ? 16.063 60.400 19.539 1.00 19.79 308 VAL A O 1
ATOM 758 N N . PHE A 1 107 ? 14.940 60.162 17.599 1.00 18.56 309 PHE A N 1
ATOM 759 C CA A PHE A 1 107 ? 15.827 59.118 17.137 0.58 19.75 309 PHE A CA 1
ATOM 760 C CA B PHE A 1 107 ? 15.830 59.104 17.117 0.42 20.08 309 PHE A CA 1
ATOM 761 C C . PHE A 1 107 ? 17.287 59.577 17.043 1.00 21.71 309 PHE A C 1
ATOM 762 O O . PHE A 1 107 ? 18.205 58.912 17.541 1.00 19.52 309 PHE A O 1
ATOM 777 N N . LEU A 1 108 ? 17.507 60.708 16.391 1.00 19.45 310 LEU A N 1
ATOM 778 C CA . LEU A 1 108 ? 18.871 61.205 16.194 1.00 15.94 310 LEU A CA 1
ATOM 779 C C . LEU A 1 108 ? 19.488 61.660 17.521 1.00 18.09 310 LEU A C 1
ATOM 780 O O . LEU A 1 108 ? 20.650 61.353 17.816 1.00 17.70 310 LEU A O 1
ATOM 785 N N . GLY A 1 109 ? 18.715 62.391 18.328 1.00 18.48 311 GLY A N 1
ATOM 786 C CA . GLY A 1 109 ? 19.223 62.817 19.629 1.00 18.42 311 GLY A CA 1
ATOM 787 C C . GLY A 1 109 ? 19.622 61.628 20.503 1.00 18.07 311 GLY A C 1
ATOM 788 O O . GLY A 1 109 ? 20.658 61.653 21.170 1.00 17.32 311 GLY A O 1
ATOM 789 N N . HIS A 1 110 ? 18.784 60.595 20.512 1.00 19.15 312 HIS A N 1
ATOM 790 C CA . HIS A 1 110 ? 19.062 59.394 21.299 1.00 16.82 312 HIS A CA 1
ATOM 791 C C . HIS A 1 110 ? 20.335 58.697 20.801 1.00 18.12 312 HIS A C 1
ATOM 792 O O . HIS A 1 110 ? 21.207 58.314 21.587 1.00 18.61 312 HIS A O 1
ATOM 799 N N . HIS A 1 111 ? 20.415 58.521 19.492 1.00 18.44 313 HIS A N 1
ATOM 800 C CA . HIS A 1 111 ? 21.571 57.871 18.870 1.00 20.82 313 HIS A CA 1
ATOM 801 C C . HIS A 1 111 ? 22.876 58.565 19.285 1.00 17.30 313 HIS A C 1
ATOM 802 O O . HIS A 1 111 ? 23.807 57.920 19.776 1.00 18.13 313 HIS A O 1
ATOM 809 N N . ILE A 1 112 ? 22.943 59.878 19.102 1.00 15.02 314 ILE A N 1
ATOM 810 C CA . ILE A 1 112 ? 24.191 60.583 19.372 1.00 15.95 314 ILE A CA 1
ATOM 811 C C . ILE A 1 112 ? 24.493 60.686 20.872 1.00 17.78 314 ILE A C 1
ATOM 812 O O . ILE A 1 112 ? 25.642 60.507 21.285 1.00 17.13 314 ILE A O 1
ATOM 817 N N . ILE A 1 113 ? 23.478 60.934 21.697 1.00 16.04 315 ILE A N 1
ATOM 818 C CA . ILE A 1 113 ? 23.720 60.951 23.141 1.00 15.61 315 ILE A CA 1
ATOM 819 C C . ILE A 1 113 ? 24.260 59.596 23.605 1.00 17.45 315 ILE A C 1
ATOM 820 O O . ILE A 1 113 ? 25.229 59.538 24.370 1.00 17.30 315 ILE A O 1
ATOM 825 N N . GLN A 1 114 ? 23.670 58.495 23.130 1.00 17.60 316 GLN A N 1
ATOM 826 C CA . GLN A 1 114 ? 24.147 57.188 23.563 1.00 16.67 316 GLN A CA 1
ATOM 827 C C . GLN A 1 114 ? 25.580 56.868 23.082 1.00 18.52 316 GLN A C 1
ATOM 828 O O . GLN A 1 114 ? 26.334 56.236 23.814 1.00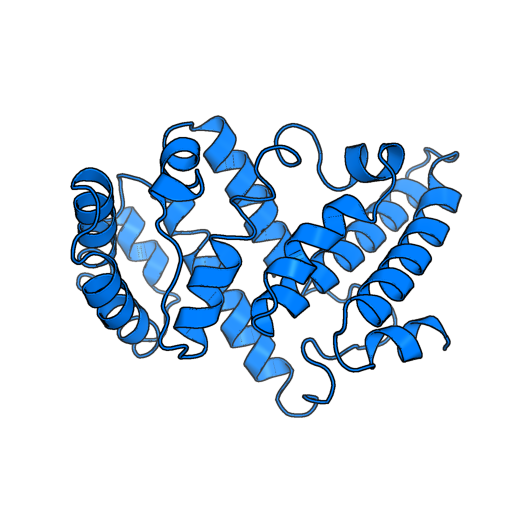 18.45 316 GLN A O 1
ATOM 834 N N . ILE A 1 115 ? 25.979 57.328 21.890 1.00 16.89 317 ILE A N 1
ATOM 835 C CA . ILE A 1 115 ? 27.382 57.173 21.483 1.00 17.87 317 ILE A CA 1
ATOM 836 C C . ILE A 1 115 ? 28.305 57.921 22.442 1.00 18.88 317 ILE A C 1
ATOM 837 O O . ILE A 1 115 ? 29.328 57.375 22.894 1.00 18.44 317 ILE A O 1
ATOM 842 N N . PHE A 1 116 ? 27.937 59.152 22.782 1.00 16.61 318 PHE A N 1
ATOM 843 C CA . PHE A 1 116 ? 28.767 59.955 23.672 1.00 14.97 318 PHE A CA 1
ATOM 844 C C . PHE A 1 116 ? 28.875 59.309 25.044 1.00 18.84 318 PHE A C 1
ATOM 845 O O . PHE A 1 116 ? 29.903 59.445 25.708 1.00 19.35 318 PHE A O 1
ATOM 853 N N . MET A 1 117 ? 27.825 58.610 25.480 1.00 18.93 319 MET A N 1
ATOM 854 C CA . MET A 1 117 ? 27.843 57.972 26.799 1.00 15.26 319 MET A CA 1
ATOM 855 C C . MET A 1 117 ? 28.535 56.609 26.771 1.00 22.24 319 MET A C 1
ATOM 856 O O . MET A 1 117 ? 28.718 55.972 27.817 1.00 25.25 319 MET A O 1
ATOM 861 N N . GLY A 1 118 ? 28.927 56.168 25.578 1.00 22.52 320 GLY A N 1
ATOM 862 C CA . GLY A 1 118 ? 29.727 54.962 25.439 1.00 27.30 320 GLY A CA 1
ATOM 863 C C . GLY A 1 118 ? 29.008 53.725 24.944 1.00 35.30 320 GLY A C 1
ATOM 864 O O . GLY A 1 118 ? 29.628 52.692 24.700 1.00 44.07 320 GLY A O 1
ATOM 865 N N . ALA A 1 119 ? 27.701 53.836 24.783 1.00 28.52 336 ALA A N 1
ATOM 866 C CA . ALA A 1 119 ? 26.840 52.727 24.395 1.00 35.88 336 ALA A CA 1
ATOM 867 C C . ALA A 1 119 ? 27.344 51.972 23.183 1.00 42.72 336 ALA A C 1
ATOM 868 O O . ALA A 1 119 ? 27.755 52.571 22.187 1.00 44.87 336 ALA A O 1
ATOM 870 N N . LYS A 1 120 ? 27.322 50.646 23.280 1.00 32.24 337 LYS A N 1
ATOM 871 C CA . LYS A 1 120 ? 27.779 49.814 22.178 1.00 36.73 337 LYS A CA 1
ATOM 872 C C . LYS A 1 120 ? 26.623 49.166 21.433 1.00 52.65 337 LYS A C 1
ATOM 873 O O . LYS A 1 120 ? 26.660 47.973 21.130 1.00 56.50 337 LYS A O 1
ATOM 879 N N . LYS A 1 121 ? 25.602 49.976 21.150 1.00 61.73 338 LYS A N 1
ATOM 880 C CA . LYS A 1 121 ? 24.697 49.722 20.034 1.00 58.66 338 LYS A CA 1
ATOM 881 C C . LYS A 1 121 ? 23.747 48.556 20.331 1.00 53.73 338 LYS A C 1
ATOM 882 O O . LYS A 1 121 ? 23.597 48.193 21.498 1.00 58.78 338 LYS A O 1
ATOM 888 N N . PRO A 1 122 ? 23.051 48.000 19.308 1.00 38.80 339 PRO A N 1
ATOM 889 C CA . PRO A 1 122 ? 22.817 48.401 17.913 1.00 26.68 339 PRO A CA 1
ATOM 890 C C . PRO A 1 122 ? 21.824 49.550 17.863 1.00 30.34 339 PRO A C 1
ATOM 891 O O . PRO A 1 122 ? 20.905 49.617 18.682 1.00 40.78 339 PRO A O 1
ATOM 895 N N . PHE A 1 123 ? 22.011 50.448 16.910 1.00 26.60 340 PHE A N 1
ATOM 896 C CA . PHE A 1 123 ? 21.037 51.500 16.688 1.00 24.88 340 PHE A CA 1
ATOM 897 C C . PHE A 1 123 ? 20.251 51.158 15.439 1.00 25.21 340 PHE A C 1
ATOM 898 O O . PHE A 1 123 ? 20.729 50.385 14.592 1.00 30.34 340 PHE A O 1
ATOM 906 N N . GLN A 1 124 ? 19.050 51.717 15.323 1.00 26.39 341 GLN A N 1
ATOM 907 C CA . GLN A 1 124 ? 18.220 51.444 14.157 1.00 24.80 341 GLN A CA 1
ATOM 908 C C . GLN A 1 124 ? 18.710 52.151 12.896 1.00 25.65 341 GLN A C 1
ATOM 909 O O . GLN A 1 124 ? 19.326 53.211 12.932 1.00 25.22 341 GLN A O 1
ATOM 915 N N . ASP A 1 125 ? 18.388 51.529 11.774 1.00 27.97 342 ASP A N 1
ATOM 916 C CA . ASP A 1 125 ? 18.761 51.975 10.448 1.00 23.27 342 ASP A CA 1
ATOM 917 C C . ASP A 1 125 ? 18.121 53.335 10.133 1.00 23.41 342 ASP A C 1
ATOM 918 O O . ASP A 1 125 ? 16.911 53.488 10.266 1.00 25.80 342 ASP A O 1
ATOM 923 N N . TRP A 1 126 ? 18.929 54.311 9.719 1.00 28.07 343 TRP A N 1
ATOM 924 C CA . TRP A 1 126 ? 18.450 55.677 9.472 1.00 26.33 343 TRP A CA 1
ATOM 925 C C . TRP A 1 126 ? 17.411 55.753 8.349 1.00 24.41 343 TRP A C 1
ATOM 926 O O . TRP A 1 126 ? 16.451 56.531 8.424 1.00 24.64 343 TRP A O 1
ATOM 937 N N . SER A 1 127 ? 17.605 54.959 7.299 1.00 27.71 344 SER A N 1
ATOM 938 C CA . SER A 1 127 ? 16.619 54.935 6.220 1.00 26.83 344 SER A CA 1
ATOM 939 C C . SER A 1 127 ? 15.324 54.263 6.670 1.00 31.42 344 SER A C 1
ATOM 940 O O . SER A 1 127 ? 14.229 54.748 6.366 1.00 31.84 344 SER A O 1
ATOM 943 N N . PHE A 1 128 ? 15.445 53.163 7.410 1.00 24.17 345 PHE A N 1
ATOM 944 C CA . PHE A 1 128 ? 14.262 52.439 7.872 1.00 24.34 345 PHE A CA 1
ATOM 945 C C . PHE A 1 128 ? 13.351 53.305 8.740 1.00 23.42 345 PHE A C 1
ATOM 946 O O . PHE A 1 128 ? 12.124 53.278 8.566 1.00 26.70 345 PHE A O 1
ATOM 954 N N . VAL A 1 129 ? 13.935 54.111 9.633 1.00 25.29 346 VAL A N 1
ATOM 955 C CA . VAL A 1 129 ? 13.121 54.871 10.576 1.00 23.07 346 VAL A CA 1
ATOM 956 C C . VAL A 1 129 ? 12.651 56.221 10.016 1.00 27.64 346 VAL A C 1
ATOM 957 O O . VAL A 1 129 ? 11.905 56.935 10.681 1.00 27.72 346 VAL A O 1
ATOM 961 N N . GLY A 1 130 ? 13.082 56.563 8.803 1.00 23.79 347 GLY A N 1
ATOM 962 C CA . GLY A 1 130 ? 12.612 57.772 8.140 1.00 24.59 347 GLY A CA 1
ATOM 963 C C . GLY A 1 130 ? 13.520 58.987 8.315 1.00 25.13 347 GLY A C 1
ATOM 964 O O . GLY A 1 130 ? 13.255 60.048 7.747 1.00 26.45 347 GLY A O 1
ATOM 965 N N . LEU A 1 131 ? 14.587 58.837 9.091 1.00 24.25 348 LEU A N 1
ATOM 966 C CA . LEU A 1 131 ? 15.506 59.948 9.331 1.00 22.67 348 LEU A CA 1
ATOM 967 C C . LEU A 1 131 ? 16.234 60.352 8.056 1.00 22.81 348 LEU A C 1
ATOM 968 O O . LEU A 1 131 ? 16.412 61.538 7.791 1.00 23.97 348 LEU A O 1
ATOM 973 N N . ALA A 1 132 ? 16.669 59.364 7.274 1.00 25.13 349 ALA A N 1
ATOM 974 C CA . ALA A 1 132 ? 17.402 59.646 6.048 1.00 23.13 349 ALA A CA 1
ATOM 975 C C . ALA A 1 132 ? 16.547 60.468 5.093 1.00 24.30 349 ALA A C 1
ATOM 976 O O . ALA A 1 132 ? 17.038 61.419 4.470 1.00 26.77 349 ALA A O 1
ATOM 978 N N . GLN A 1 133 ? 15.268 60.105 4.983 1.00 24.95 350 GLN A N 1
ATOM 979 C CA . GLN A 1 133 ? 14.350 60.833 4.117 1.00 25.64 350 GLN A CA 1
ATOM 980 C C . GLN A 1 133 ? 14.134 62.250 4.635 1.00 26.50 350 GLN A C 1
ATOM 981 O O . GLN A 1 133 ? 14.140 63.206 3.851 1.00 27.43 350 GLN A O 1
ATOM 987 N N . ASP A 1 134 ? 13.963 62.396 5.952 1.00 26.44 351 ASP A N 1
ATOM 988 C CA . ASP A 1 134 ? 13.762 63.727 6.538 1.00 22.68 351 ASP A CA 1
ATOM 989 C C . ASP A 1 134 ? 14.955 64.651 6.247 1.00 25.10 351 ASP A C 1
ATOM 990 O O . ASP A 1 134 ? 14.772 65.847 6.002 1.00 24.41 351 ASP A O 1
ATOM 995 N N . PHE A 1 135 ? 16.171 64.105 6.298 1.00 24.45 352 PHE A N 1
ATOM 996 C CA . PHE A 1 135 ? 17.384 64.870 5.990 1.00 22.01 352 PHE A CA 1
ATOM 997 C C . PHE A 1 135 ? 17.342 65.508 4.599 1.00 24.76 352 PHE A C 1
ATOM 998 O O . PHE A 1 135 ? 17.955 66.546 4.361 1.00 26.92 352 PHE A O 1
ATOM 1006 N N . GLU A 1 136 ? 16.653 64.861 3.666 1.00 24.24 353 GLU A N 1
ATOM 1007 C CA . GLU A 1 136 ? 16.615 65.340 2.281 1.00 26.38 353 GLU A CA 1
ATOM 1008 C C . GLU A 1 136 ? 15.817 66.634 2.086 1.00 28.38 353 GLU A C 1
ATOM 1009 O O . GLU A 1 136 ? 15.959 67.301 1.061 1.00 29.50 353 GLU A O 1
ATOM 1015 N N . CYS A 1 137 ? 14.987 66.989 3.064 1.00 23.08 354 CYS A N 1
ATOM 1016 C CA . CYS A 1 137 ? 14.130 68.170 2.958 1.00 21.64 354 CYS A CA 1
ATOM 1017 C C . CYS A 1 137 ? 14.694 69.311 3.799 1.00 21.64 354 CYS A C 1
ATOM 1018 O O . CYS A 1 137 ? 14.872 69.139 5.004 1.00 21.71 354 CYS A O 1
ATOM 1021 N N . PRO A 1 138 ? 14.976 70.471 3.172 1.00 21.87 355 PRO A N 1
ATOM 1022 C CA . PRO A 1 138 ? 15.561 71.578 3.943 1.00 21.37 355 PRO A CA 1
ATOM 1023 C C . PRO A 1 138 ? 14.657 72.093 5.060 1.00 22.02 355 PRO A C 1
ATOM 1024 O O . PRO A 1 138 ? 15.168 72.515 6.099 1.00 21.17 355 PRO A O 1
ATOM 1028 N N . TRP A 1 139 ? 13.342 72.059 4.861 1.00 21.17 356 TRP A N 1
ATOM 1029 C CA . TRP A 1 139 ? 12.420 72.596 5.857 1.00 20.40 356 TRP A CA 1
ATOM 1030 C C . TRP A 1 139 ? 12.314 71.628 7.036 1.00 20.33 356 TRP A C 1
ATOM 1031 O O . TRP A 1 139 ? 12.253 72.059 8.187 1.00 20.32 356 TRP A O 1
ATOM 1042 N N . ARG A 1 140 ? 12.337 70.324 6.753 1.00 21.59 357 ARG A N 1
ATOM 1043 C CA . ARG A 1 140 ? 12.401 69.336 7.828 1.00 19.55 357 ARG A CA 1
ATOM 1044 C C . ARG A 1 140 ? 13.735 69.428 8.599 1.00 21.97 357 ARG A C 1
ATOM 1045 O O . ARG A 1 140 ? 13.740 69.289 9.833 1.00 20.93 357 ARG A O 1
ATOM 1053 N N . ARG A 1 141 ? 14.843 69.680 7.894 1.00 19.29 358 ARG A N 1
ATOM 1054 C CA . ARG A 1 141 ? 16.138 69.883 8.566 1.00 19.40 358 ARG A CA 1
ATOM 1055 C C . ARG A 1 141 ? 16.074 71.084 9.525 1.00 17.73 358 ARG A C 1
ATOM 1056 O O . ARG A 1 141 ? 16.606 71.024 10.639 1.00 18.59 358 ARG A O 1
ATOM 1064 N N . LEU A 1 142 ? 15.398 72.157 9.122 1.00 19.04 359 LEU A N 1
ATOM 1065 C CA . LEU A 1 142 ? 15.304 73.320 9.994 1.00 18.67 359 LEU A CA 1
ATOM 1066 C C . LEU A 1 142 ? 14.518 72.969 11.261 1.00 20.47 359 LEU A C 1
ATOM 1067 O O . LEU A 1 142 ? 14.894 73.386 12.359 1.00 18.39 359 LEU A O 1
ATOM 1072 N N . ALA A 1 143 ? 13.441 72.198 11.108 1.00 17.52 360 ALA A N 1
ATOM 1073 C CA . ALA A 1 143 ? 12.570 71.855 12.233 1.00 18.34 360 ALA A CA 1
ATOM 1074 C C . ALA A 1 143 ? 13.255 70.879 13.194 1.00 18.77 360 ALA A C 1
ATOM 1075 O O . ALA A 1 143 ? 13.118 71.004 14.417 1.00 17.67 360 ALA A O 1
ATOM 1077 N N . ILE A 1 144 ? 13.997 69.919 12.647 1.00 18.07 361 ILE A N 1
ATOM 1078 C CA . ILE A 1 144 ? 14.798 69.017 13.483 1.00 17.73 361 ILE A CA 1
ATOM 1079 C C . ILE A 1 144 ? 15.833 69.813 14.299 1.00 17.75 361 ILE A C 1
ATOM 1080 O O . ILE A 1 144 ? 15.971 69.606 15.507 1.00 17.46 361 ILE A O 1
ATOM 1085 N N . ALA A 1 145 ? 16.534 70.742 13.654 1.00 17.05 362 ALA A N 1
ATOM 1086 C CA . ALA A 1 145 ? 17.484 71.589 14.371 1.00 15.21 362 ALA A CA 1
ATOM 1087 C C . ALA A 1 145 ? 16.797 72.382 15.493 1.00 18.68 362 ALA A C 1
ATOM 1088 O O . ALA A 1 145 ? 17.325 72.500 16.597 1.00 17.29 362 ALA A O 1
ATOM 1090 N N . GLU A 1 146 ? 15.612 72.925 15.214 1.00 17.54 363 GLU A N 1
ATOM 1091 C CA . GLU A 1 146 ? 14.889 73.670 16.246 1.00 17.93 363 GLU A CA 1
ATOM 1092 C C . GLU A 1 146 ? 14.599 72.780 17.471 1.00 18.04 363 GLU A C 1
ATOM 1093 O O . GLU A 1 146 ? 14.718 73.229 18.618 1.00 17.80 363 GLU A O 1
ATOM 1099 N N . LEU A 1 147 ? 14.224 71.523 17.230 1.00 17.75 364 LEU A N 1
ATOM 1100 C CA . LEU A 1 147 ? 13.921 70.613 18.328 1.00 17.39 364 LEU A CA 1
ATOM 1101 C C . LEU A 1 147 ? 15.195 70.182 19.066 1.00 18.76 364 LEU A C 1
ATOM 1102 O O . LEU A 1 147 ? 15.189 70.114 20.298 1.00 17.10 364 LEU A O 1
ATOM 1107 N N . LEU A 1 148 ? 16.280 69.890 18.344 1.00 18.64 365 LEU A N 1
ATOM 1108 C CA . LEU A 1 148 ? 17.528 69.518 19.022 1.00 16.30 365 LEU A CA 1
ATOM 1109 C C . LEU A 1 148 ? 18.001 70.649 19.932 1.00 17.58 365 LEU A C 1
ATOM 1110 O O . LEU A 1 148 ? 18.520 70.415 21.029 1.00 18.09 365 LEU A O 1
ATOM 1115 N N . LYS A 1 149 ? 17.810 71.886 19.480 1.00 16.83 366 LYS A N 1
ATOM 1116 C CA . LYS A 1 149 ? 18.180 73.036 20.292 1.00 18.20 366 LYS A CA 1
ATOM 1117 C C . LYS A 1 149 ? 17.303 73.130 21.548 1.00 19.33 366 LYS A C 1
ATOM 1118 O O . LYS A 1 149 ? 17.809 73.398 22.651 1.00 19.13 366 LYS A O 1
ATOM 1124 N N . LYS A 1 150 ? 15.998 72.917 21.388 1.00 17.53 367 LYS A N 1
ATOM 1125 C CA . LYS A 1 150 ? 15.105 72.882 22.550 1.00 16.59 367 LYS A CA 1
ATOM 1126 C C . LYS A 1 150 ? 15.499 71.796 23.558 1.00 19.36 367 LYS A C 1
ATOM 1127 O O . LYS A 1 150 ? 15.423 72.027 24.770 1.00 17.63 367 LYS A O 1
ATOM 1133 N N . PHE A 1 151 ? 15.927 70.628 23.072 1.00 16.65 368 PHE A N 1
ATOM 1134 C CA . PHE A 1 151 ? 16.360 69.545 23.977 1.00 15.98 368 PHE A CA 1
ATOM 1135 C C . PHE A 1 151 ? 17.546 70.033 24.811 1.00 19.88 368 PHE A C 1
ATOM 1136 O O . PHE A 1 151 ? 17.642 69.760 26.013 1.00 19.60 368 PHE A O 1
ATOM 1144 N N . SER A 1 152 ? 18.466 70.728 24.154 1.00 16.18 369 SER A N 1
ATOM 1145 C CA . SER A 1 152 ? 19.677 71.185 24.835 1.00 16.88 369 SER A CA 1
ATOM 1146 C C . SER A 1 152 ? 19.369 72.284 25.854 1.00 19.80 369 SER A C 1
ATOM 1147 O O . SER A 1 152 ? 19.800 72.198 27.008 1.00 18.18 369 SER A O 1
ATOM 1150 N N . VAL A 1 153 ? 18.631 73.316 25.447 1.00 15.33 370 VAL A N 1
ATOM 1151 C CA . VAL A 1 153 ? 18.390 74.424 26.385 1.00 16.79 370 VAL A CA 1
ATOM 1152 C C . VAL A 1 153 ? 17.587 73.979 27.598 1.00 20.76 370 VAL A C 1
ATOM 1153 O O . VAL A 1 153 ? 17.760 74.533 28.673 1.00 19.74 370 VAL A O 1
ATOM 1157 N N . SER A 1 154 ? 16.754 72.949 27.441 1.00 18.71 371 SER A N 1
ATOM 1158 C CA A SER A 1 154 ? 15.874 72.443 28.506 0.53 18.91 371 SER A CA 1
ATOM 1159 C CA B SER A 1 154 ? 15.892 72.563 28.548 0.47 19.55 371 SER A CA 1
ATOM 1160 C C . SER A 1 154 ? 16.641 71.814 29.662 1.00 18.68 371 SER A C 1
ATOM 1161 O O . SER A 1 154 ? 16.096 71.631 30.764 1.00 20.76 371 SER A O 1
ATOM 1166 N N . VAL A 1 155 ? 17.896 71.434 29.417 1.00 19.17 372 VAL A N 1
ATOM 1167 C CA . VAL A 1 155 ? 18.684 70.833 30.489 1.00 19.42 372 VAL A CA 1
ATOM 1168 C C . VAL A 1 155 ? 19.779 71.767 30.995 1.00 21.00 372 VAL A C 1
ATOM 1169 O O . VAL A 1 155 ? 20.462 71.465 31.983 1.00 20.94 372 VAL A O 1
ATOM 1173 N N . VAL A 1 156 ? 19.913 72.919 30.347 1.00 21.81 373 VAL A N 1
ATOM 1174 C CA . VAL A 1 156 ? 20.863 73.939 30.777 1.00 25.78 373 VAL A CA 1
ATOM 1175 C C . VAL A 1 156 ? 20.168 75.038 31.581 1.00 27.63 373 VAL A C 1
ATOM 1176 O O . VAL A 1 156 ? 20.660 75.454 32.629 1.00 30.30 373 VAL A O 1
ATOM 1180 N N . GLU A 1 157 ? 19.025 75.514 31.098 1.00 26.42 374 GLU A N 1
ATOM 1181 C CA . GLU A 1 157 ? 18.301 76.558 31.812 1.00 25.89 374 GLU A CA 1
ATOM 1182 C C . GLU A 1 157 ? 17.650 75.995 33.077 1.00 27.90 374 GLU A C 1
ATOM 1183 O O . GLU A 1 157 ? 17.487 74.782 33.218 1.00 26.55 374 GLU A O 1
ATOM 1189 N N . LYS A 1 158 ? 17.271 76.874 34.001 1.00 33.14 375 LYS A N 1
ATOM 1190 C CA . LYS A 1 158 ? 16.574 76.425 35.205 1.00 33.73 375 LYS A CA 1
ATOM 1191 C C . LYS A 1 158 ? 15.073 76.326 34.937 1.00 33.34 375 LYS A C 1
ATOM 1192 O O . LYS A 1 158 ? 14.320 77.268 35.194 1.00 32.70 375 LYS A O 1
ATOM 1198 N N . VAL A 1 159 ? 14.628 75.181 34.434 1.00 29.76 376 VAL A N 1
ATOM 1199 C CA . VAL A 1 159 ? 13.248 75.077 33.966 1.00 23.77 376 VAL A CA 1
ATOM 1200 C C . VAL A 1 159 ? 12.261 74.835 35.109 1.00 25.49 376 VAL A C 1
ATOM 1201 O O . VAL A 1 159 ? 11.072 75.110 34.972 1.00 26.25 376 VAL A O 1
ATOM 1205 N N . PHE A 1 160 ? 12.760 74.335 36.238 1.00 27.69 377 PHE A N 1
ATOM 1206 C CA . PHE A 1 160 ? 11.957 74.200 37.447 1.00 31.50 377 PHE A CA 1
ATOM 1207 C C . PHE A 1 160 ? 12.463 75.215 38.482 1.00 37.34 377 PHE A C 1
ATOM 1208 O O . PHE A 1 160 ? 13.637 75.595 38.454 1.00 43.24 377 PHE A O 1
ATOM 1216 N N . ASP A 1 161 ? 11.608 75.640 39.405 1.00 45.36 378 ASP A N 1
ATOM 1217 C CA . ASP A 1 161 ? 12.062 76.579 40.430 1.00 56.22 378 ASP A CA 1
ATOM 1218 C C . ASP A 1 161 ? 12.935 75.874 41.468 1.00 51.73 378 ASP A C 1
ATOM 1219 O O . ASP A 1 161 ? 13.710 76.510 42.172 1.00 55.31 378 ASP A O 1
ATOM 1224 N N . ASN A 1 162 ? 12.821 74.554 41.552 1.00 43.98 379 ASN A N 1
ATOM 1225 C CA . ASN A 1 162 ? 13.734 73.781 42.383 1.00 44.98 379 ASN A CA 1
ATOM 1226 C C . ASN A 1 162 ? 14.642 72.915 41.511 1.00 42.12 379 ASN A C 1
ATOM 1227 O O . ASN A 1 162 ? 14.177 72.313 40.548 1.00 44.88 379 ASN A O 1
ATOM 1232 N N . PRO A 1 163 ? 15.941 72.869 41.839 1.00 49.09 380 PRO A N 1
ATOM 1233 C CA . PRO A 1 163 ? 16.888 72.028 41.097 1.00 44.92 380 PRO A CA 1
ATOM 1234 C C . PRO A 1 163 ? 16.404 70.583 40.996 1.00 37.79 380 PRO A C 1
ATOM 1235 O O . PRO A 1 163 ? 15.860 70.048 41.957 1.00 32.75 380 PRO A O 1
ATOM 1239 N N . VAL A 1 164 ? 16.585 69.979 39.827 1.00 31.36 381 VAL A N 1
ATOM 1240 C CA . VAL A 1 164 ? 16.192 68.602 39.581 1.00 29.40 381 VAL A CA 1
ATOM 1241 C C . VAL A 1 164 ? 17.280 67.952 38.728 1.00 20.43 381 VAL A C 1
ATOM 1242 O O . VAL A 1 164 ? 17.516 68.393 37.605 1.00 27.23 381 VAL A O 1
ATOM 1246 N N . ALA A 1 165 ? 17.929 66.917 39.251 1.00 23.49 382 ALA A N 1
ATOM 1247 C CA . ALA A 1 165 ? 18.980 66.219 38.503 1.00 23.22 382 ALA A CA 1
ATOM 1248 C C . ALA A 1 165 ? 18.424 65.600 37.220 1.00 21.84 382 ALA A C 1
ATOM 1249 O O . ALA A 1 165 ? 17.325 65.045 37.224 1.00 22.97 382 ALA A O 1
ATOM 1251 N N . LEU A 1 166 ? 19.191 65.697 36.133 1.00 21.34 383 LEU A N 1
ATOM 1252 C CA . LEU A 1 166 ? 18.810 65.104 34.847 1.00 19.70 383 LEU A CA 1
ATOM 1253 C C . LEU A 1 166 ? 18.456 63.622 34.961 1.00 24.06 383 LEU A C 1
ATOM 1254 O O . LEU A 1 166 ? 17.402 63.196 34.486 1.00 24.06 383 LEU A O 1
ATOM 1259 N N . ILE A 1 167 ? 19.345 62.839 35.569 1.00 23.36 384 ILE A N 1
ATOM 1260 C CA . ILE A 1 167 ? 19.098 61.417 35.817 1.00 23.11 384 ILE A CA 1
ATOM 1261 C C . ILE A 1 167 ? 18.826 61.200 37.296 1.00 24.15 384 ILE A C 1
ATOM 1262 O O . ILE A 1 167 ? 19.642 61.577 38.136 1.00 23.18 384 ILE A O 1
ATOM 1267 N N . PRO A 1 168 ? 17.666 60.614 37.628 1.00 25.62 385 PRO A N 1
ATOM 1268 C CA . PRO A 1 168 ? 17.349 60.402 39.045 1.00 28.58 385 PRO A CA 1
ATOM 1269 C C . PRO A 1 168 ? 18.453 59.634 39.772 1.00 23.19 385 PRO A C 1
ATOM 1270 O O . PRO A 1 168 ? 19.003 58.677 39.211 1.00 25.82 385 PRO A O 1
ATOM 1274 N N . GLN A 1 169 ? 18.779 60.104 40.979 1.00 25.24 386 GLN A N 1
ATOM 1275 C CA . GLN A 1 169 ? 19.811 59.541 41.862 1.00 28.17 386 GLN A CA 1
ATOM 1276 C C . GLN A 1 169 ? 21.228 59.946 41.456 1.00 27.62 386 GLN A C 1
ATOM 1277 O O . GLN A 1 169 ? 22.181 59.657 42.174 1.00 28.71 386 GLN A O 1
ATOM 1283 N N . HIS A 1 170 ? 21.372 60.624 40.321 1.00 23.77 387 HIS A N 1
ATOM 1284 C CA . HIS A 1 170 ? 22.701 61.077 39.893 1.00 24.60 387 HIS A CA 1
ATOM 1285 C C . HIS A 1 170 ? 22.875 62.566 40.211 1.00 24.75 387 HIS A C 1
ATOM 1286 O O . HIS A 1 170 ? 22.679 63.431 39.352 1.00 24.38 387 HIS A O 1
ATOM 1293 N N . GLU A 1 171 ? 23.246 62.858 41.454 1.00 25.31 388 GLU A N 1
ATOM 1294 C CA . GLU A 1 171 ? 23.302 64.233 41.933 1.00 27.17 388 GLU A CA 1
ATOM 1295 C C . GLU A 1 171 ? 24.700 64.849 41.848 1.00 26.31 388 GLU A C 1
ATOM 1296 O O . GLU A 1 171 ? 24.874 65.930 41.278 1.00 24.63 388 GLU A O 1
ATOM 1302 N N . SER A 1 172 ? 25.695 64.172 42.416 1.00 24.56 389 SER A N 1
ATOM 1303 C CA . SER A 1 172 ? 27.045 64.724 42.449 1.00 24.37 389 SER A CA 1
ATOM 1304 C C . SER A 1 172 ? 27.652 64.801 41.050 1.00 23.77 389 SER A C 1
ATOM 1305 O O . SER A 1 172 ? 28.525 65.633 40.794 1.00 26.64 389 SER A O 1
ATOM 1308 N N . ASP A 1 173 ? 27.186 63.924 40.158 1.00 23.58 390 ASP A N 1
ATOM 1309 C CA . ASP A 1 173 ? 27.669 63.882 38.774 1.00 19.76 390 ASP A CA 1
ATOM 1310 C C . ASP A 1 173 ? 26.692 64.562 37.797 1.00 21.79 390 ASP A C 1
ATOM 1311 O O . ASP A 1 173 ? 26.817 64.409 36.577 1.00 22.41 390 ASP A O 1
ATOM 1316 N N . ASN A 1 174 ? 25.734 65.326 38.322 1.00 21.34 391 ASN A N 1
ATOM 1317 C CA . ASN A 1 174 ? 24.730 65.958 37.451 1.00 21.28 391 ASN A CA 1
ATOM 1318 C C . ASN A 1 174 ? 25.358 66.945 36.458 1.00 23.02 391 ASN A C 1
ATOM 1319 O O . ASN A 1 174 ? 25.034 66.929 35.270 1.00 19.85 391 ASN A O 1
ATOM 1324 N N . GLU A 1 175 ? 26.254 67.806 36.941 1.00 21.27 392 GLU A N 1
ATOM 1325 C CA . GLU A 1 175 ? 26.913 68.772 36.059 1.00 23.25 392 GLU A CA 1
ATOM 1326 C C . GLU A 1 175 ? 27.714 68.078 34.949 1.00 22.08 392 GLU A C 1
ATOM 1327 O O . GLU A 1 175 ? 27.695 68.526 33.788 1.00 23.67 392 GLU A O 1
ATOM 1333 N N . ALA A 1 176 ? 28.414 67.002 35.311 1.00 23.92 393 ALA A N 1
ATOM 1334 C CA . ALA A 1 176 ? 29.196 66.232 34.340 1.00 21.86 393 ALA A CA 1
ATOM 1335 C C . ALA A 1 176 ? 28.300 65.623 33.276 1.00 21.80 393 ALA A C 1
ATOM 1336 O O . ALA A 1 176 ? 28.630 65.660 32.093 1.00 20.12 393 ALA A O 1
ATOM 1338 N N . LEU A 1 177 ? 27.169 65.062 33.694 1.00 20.01 394 LEU A N 1
ATOM 1339 C CA . LEU A 1 177 ? 26.252 64.442 32.736 1.00 16.78 394 LEU A CA 1
ATOM 1340 C C . LEU A 1 177 ? 25.636 65.483 31.806 1.00 19.43 394 LEU A C 1
ATOM 1341 O O . LEU A 1 177 ? 25.506 65.250 30.603 1.00 20.18 394 LEU A O 1
ATOM 1346 N N . ILE A 1 178 ? 25.257 66.633 32.355 1.00 18.84 395 ILE A N 1
ATOM 1347 C CA . ILE A 1 178 ? 24.675 67.697 31.528 1.00 18.42 395 ILE A CA 1
ATOM 1348 C C . ILE A 1 178 ? 25.689 68.191 30.484 1.00 19.86 395 ILE A C 1
ATOM 1349 O O . ILE A 1 178 ? 25.343 68.400 29.321 1.00 19.05 395 ILE A O 1
ATOM 1354 N N . GLU A 1 179 ? 26.942 68.342 30.895 1.00 21.77 396 GLU A N 1
ATOM 1355 C CA . GLU A 1 179 ? 28.013 68.733 29.970 1.00 18.62 396 GLU A CA 1
ATOM 1356 C C . GLU A 1 179 ? 28.121 67.750 28.801 1.00 19.71 396 GLU A C 1
ATOM 1357 O O . GLU A 1 179 ? 28.163 68.151 27.631 1.00 19.22 396 GLU A O 1
ATOM 1363 N N . LEU A 1 180 ? 28.139 66.463 29.129 1.00 18.24 397 LEU A N 1
ATOM 1364 C CA . LEU A 1 180 ? 28.279 65.417 28.116 1.00 15.29 397 LEU A CA 1
ATOM 1365 C C . LEU A 1 180 ? 27.075 65.432 27.172 1.00 17.82 397 LEU A C 1
ATOM 1366 O O . LEU A 1 180 ? 27.235 65.384 25.943 1.00 17.30 397 LEU A O 1
ATOM 1371 N N . VAL A 1 181 ? 25.873 65.516 27.748 1.00 17.41 398 VAL A N 1
ATOM 1372 C CA . VAL A 1 181 ? 24.648 65.455 26.965 1.00 17.60 398 VAL A CA 1
ATOM 1373 C C . VAL A 1 181 ? 24.506 66.693 26.081 1.00 17.00 398 VAL A C 1
ATOM 1374 O O . VAL A 1 181 ? 24.107 66.572 24.917 1.00 18.00 398 VAL A O 1
ATOM 1378 N N . THR A 1 182 ? 24.859 67.872 26.596 1.00 17.89 399 THR A N 1
ATOM 1379 C CA . THR A 1 182 ? 24.753 69.068 25.755 1.00 16.28 399 THR A CA 1
ATOM 1380 C C . THR A 1 182 ? 25.806 69.044 24.635 1.00 17.49 399 THR A C 1
ATOM 1381 O O . THR A 1 182 ? 25.522 69.498 23.528 1.00 17.77 399 THR A O 1
ATOM 1385 N N . ASN A 1 183 ? 26.986 68.469 24.887 1.00 18.22 400 ASN A N 1
ATOM 1386 C CA . ASN A 1 183 ? 27.976 68.330 23.808 1.00 17.17 400 ASN A CA 1
ATOM 1387 C C . ASN A 1 183 ? 27.475 67.345 22.740 1.00 16.58 400 ASN A C 1
ATOM 1388 O O . ASN A 1 183 ? 27.639 67.577 21.537 1.00 16.06 400 ASN A O 1
ATOM 1393 N N . ALA A 1 184 ? 26.829 66.259 23.168 1.00 16.30 401 ALA A N 1
ATOM 1394 C CA . ALA A 1 184 ? 26.243 65.300 22.225 1.00 14.59 401 ALA A CA 1
ATOM 1395 C C . ALA A 1 184 ? 25.174 65.952 21.355 1.00 18.14 401 ALA A C 1
ATOM 1396 O O . ALA A 1 184 ? 25.145 65.765 20.149 1.00 17.28 401 ALA A O 1
ATOM 1398 N N . LEU A 1 185 ? 24.282 66.711 21.981 1.00 16.70 402 LEU A N 1
ATOM 1399 C CA . LEU A 1 185 ? 23.220 67.381 21.229 1.00 16.14 402 LEU A CA 1
ATOM 1400 C C . LEU A 1 185 ? 23.779 68.441 20.285 1.00 18.56 402 LEU A C 1
ATOM 1401 O O . LEU A 1 185 ? 23.215 68.691 19.220 1.00 16.94 402 LEU A O 1
ATOM 1406 N N . ARG A 1 186 ? 24.888 69.066 20.668 1.00 15.85 403 ARG A N 1
ATOM 1407 C CA . ARG A 1 186 ? 25.523 70.039 19.773 1.00 15.68 403 ARG A CA 1
ATOM 1408 C C . ARG A 1 186 ? 26.074 69.314 18.547 1.00 18.24 403 ARG A C 1
ATOM 1409 O O . ARG A 1 186 ? 26.014 69.833 17.430 1.00 15.56 403 ARG A O 1
ATOM 1417 N N . PHE A 1 187 ? 26.612 68.109 18.734 1.00 15.30 404 PHE A N 1
ATOM 1418 C CA . PHE A 1 187 ? 27.076 67.365 17.568 1.00 15.59 404 PHE A CA 1
ATOM 1419 C C . PHE A 1 187 ? 25.910 66.859 16.711 1.00 17.89 404 PHE A C 1
ATOM 1420 O O . PHE A 1 187 ? 26.009 66.869 15.482 1.00 15.73 404 PHE A O 1
ATOM 1428 N N . ALA A 1 188 ? 24.794 66.463 17.331 1.00 15.69 405 ALA A N 1
ATOM 1429 C CA . ALA A 1 188 ? 23.620 66.090 16.539 1.00 15.79 405 ALA A CA 1
ATOM 1430 C C . ALA A 1 188 ? 23.177 67.276 15.679 1.00 17.95 405 ALA A C 1
ATOM 1431 O O . ALA A 1 188 ? 22.800 67.115 14.508 1.00 16.90 405 ALA A O 1
ATOM 1433 N N . LEU A 1 189 ? 23.239 68.476 16.264 1.00 15.96 406 LEU A N 1
ATOM 1434 C CA A LEU A 1 189 ? 22.864 69.678 15.537 0.62 17.85 406 LEU A CA 1
ATOM 1435 C CA B LEU A 1 189 ? 22.899 69.701 15.551 0.38 17.71 406 LEU A CA 1
ATOM 1436 C C . LEU A 1 189 ? 23.824 69.921 14.372 1.00 16.21 406 LEU A C 1
ATOM 1437 O O . LEU A 1 189 ? 23.388 70.328 13.300 1.00 18.50 406 LEU A O 1
ATOM 1446 N N . TRP A 1 190 ? 25.120 69.657 14.581 1.00 15.64 407 TRP A N 1
ATOM 1447 C CA . TRP A 1 190 ? 26.114 69.822 13.525 1.00 15.67 407 TRP A CA 1
ATOM 1448 C C . TRP A 1 190 ? 25.801 68.907 12.326 1.00 18.09 407 TRP A C 1
ATOM 1449 O O . TRP A 1 190 ? 25.893 69.338 11.175 1.00 17.60 407 TRP A O 1
ATOM 1460 N N . ILE A 1 191 ? 25.436 67.647 12.598 1.00 15.46 408 ILE A N 1
ATOM 1461 C CA . ILE A 1 191 ? 25.067 66.684 11.547 1.00 15.09 408 ILE A CA 1
ATOM 1462 C C . ILE A 1 191 ? 23.962 67.269 10.651 1.00 19.77 408 ILE A C 1
ATOM 1463 O O . ILE A 1 191 ? 24.042 67.196 9.428 1.00 19.36 408 ILE A O 1
ATOM 1468 N N . VAL A 1 192 ? 22.943 67.854 11.270 1.00 17.74 409 VAL A N 1
ATOM 1469 C CA . VAL A 1 192 ? 21.814 68.408 10.528 1.00 20.69 409 VAL A CA 1
ATOM 1470 C C . VAL A 1 192 ? 22.197 69.684 9.779 1.00 18.86 409 VAL A C 1
ATOM 1471 O O . VAL A 1 192 ? 21.913 69.833 8.582 1.00 20.39 409 VAL A O 1
ATOM 1475 N N . GLU A 1 193 ? 22.863 70.599 10.475 1.00 17.88 410 GLU A N 1
ATOM 1476 C CA . GLU A 1 193 ? 23.148 71.908 9.892 1.00 20.18 410 GLU A CA 1
ATOM 1477 C C . GLU A 1 193 ? 24.248 71.867 8.831 1.00 22.22 410 GLU A C 1
ATOM 1478 O O . GLU A 1 193 ? 24.295 72.745 7.969 1.00 24.49 410 GLU A O 1
ATOM 1484 N N . PHE A 1 194 ? 25.100 70.839 8.852 1.00 19.31 411 PHE A N 1
ATOM 1485 C CA . PHE A 1 194 ? 26.127 70.723 7.814 1.00 21.49 411 PHE A CA 1
ATOM 1486 C C . PHE A 1 194 ? 25.921 69.489 6.936 1.00 21.95 411 PHE A C 1
ATOM 1487 O O . PHE A 1 194 ? 26.864 68.946 6.377 1.00 21.74 411 PHE A O 1
ATOM 1495 N N . TYR A 1 195 ? 24.660 69.086 6.791 1.00 19.50 412 TYR A N 1
ATOM 1496 C CA . TYR A 1 195 ? 24.281 68.023 5.872 1.00 22.14 412 TYR A CA 1
ATOM 1497 C C . TYR A 1 195 ? 24.771 68.309 4.450 1.00 22.03 412 TYR A C 1
ATOM 1498 O O . TYR A 1 195 ? 24.427 69.345 3.870 1.00 24.12 412 TYR A O 1
ATOM 1507 N N . GLU A 1 196 ? 25.583 67.383 3.934 1.00 21.05 413 GLU A N 1
ATOM 1508 C CA . GLU A 1 196 ? 26.151 67.390 2.583 1.00 25.84 413 GLU A CA 1
ATOM 1509 C C . GLU A 1 196 ? 27.192 68.510 2.374 1.00 24.56 413 GLU A C 1
ATOM 1510 O O . GLU A 1 196 ? 27.635 68.760 1.251 1.00 28.49 413 GLU A O 1
ATOM 1516 N N . THR A 1 197 ? 27.622 69.140 3.468 1.00 21.53 414 THR A N 1
ATOM 1517 C CA . THR A 1 197 ? 28.769 70.052 3.433 1.00 24.02 414 THR A CA 1
ATOM 1518 C C . THR A 1 197 ? 29.761 69.722 4.556 1.00 23.71 414 THR A C 1
ATOM 1519 O O . THR A 1 197 ? 30.549 70.579 4.978 1.00 26.58 414 THR A O 1
ATOM 1523 N N . GLU A 1 198 ? 29.747 68.469 5.008 1.00 23.18 415 GLU A N 1
ATOM 1524 C CA . GLU A 1 198 ? 30.465 68.062 6.221 1.00 21.30 415 GLU A CA 1
ATOM 1525 C C . GLU A 1 198 ? 31.972 68.338 6.204 1.00 22.85 415 GLU A C 1
ATOM 1526 O O . GLU A 1 198 ? 32.549 68.713 7.228 1.00 21.74 415 GLU A O 1
ATOM 1532 N N . THR A 1 199 ? 32.624 68.148 5.061 1.00 23.55 416 THR A N 1
ATOM 1533 C CA . THR A 1 199 ? 34.079 68.262 5.047 1.00 24.28 416 THR A CA 1
ATOM 1534 C C . THR A 1 199 ? 34.569 69.612 4.518 1.00 22.96 416 THR A C 1
ATOM 1535 O O . THR A 1 199 ? 35.772 69.789 4.322 1.00 30.16 416 THR A O 1
ATOM 1539 N N . ASN A 1 200 ? 33.658 70.563 4.311 1.00 25.36 417 ASN A N 1
ATOM 1540 C CA . ASN A 1 200 ? 34.066 71.934 3.990 1.00 27.67 417 ASN A CA 1
ATOM 1541 C C . ASN A 1 200 ? 34.855 72.537 5.147 1.00 31.12 417 ASN A C 1
ATOM 1542 O O . ASN A 1 200 ? 34.558 72.263 6.312 1.00 25.51 417 ASN A O 1
ATOM 1547 N N . GLU A 1 201 ? 35.832 73.384 4.829 1.00 27.15 418 GLU A N 1
ATOM 1548 C CA . GLU A 1 201 ? 36.657 74.023 5.854 1.00 31.43 418 GLU A CA 1
ATOM 1549 C C . GLU A 1 201 ? 35.842 74.715 6.951 1.00 24.01 418 GLU A C 1
ATOM 1550 O O . GLU A 1 201 ? 36.113 74.528 8.139 1.00 27.77 418 GLU A O 1
ATOM 1556 N N . LYS A 1 202 ? 34.846 75.505 6.559 1.00 27.67 419 LYS A N 1
ATOM 1557 C CA . LYS A 1 202 ? 34.019 76.211 7.533 1.00 26.90 419 LYS A CA 1
ATOM 1558 C C . LYS A 1 202 ? 33.217 75.251 8.409 1.00 27.92 419 LYS A C 1
ATOM 1559 O O . LYS A 1 202 ? 32.976 75.532 9.580 1.00 27.00 419 LYS A O 1
ATOM 1565 N N . SER A 1 203 ? 32.814 74.117 7.843 1.00 22.53 420 SER A N 1
ATOM 1566 C CA . SER A 1 203 ? 32.080 73.117 8.617 1.00 20.39 420 SER A CA 1
ATOM 1567 C C . SER A 1 203 ? 32.979 72.464 9.660 1.00 19.95 420 SER A C 1
ATOM 1568 O O . SER A 1 203 ? 32.591 72.271 10.812 1.00 19.71 420 SER A O 1
ATOM 1571 N N . ILE A 1 204 ? 34.188 72.112 9.253 1.00 22.65 421 ILE A N 1
ATOM 1572 C CA . ILE 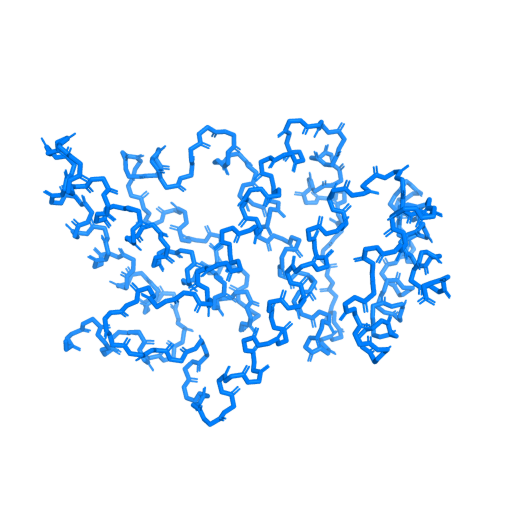A 1 204 ? 35.117 71.457 10.164 1.00 22.03 421 ILE A CA 1
ATOM 1573 C C . ILE A 1 204 ? 35.508 72.388 11.333 1.00 23.56 421 ILE A C 1
ATOM 1574 O O . ILE A 1 204 ? 35.719 71.926 12.459 1.00 21.68 421 ILE A O 1
ATOM 1579 N N . LYS A 1 205 ? 35.551 73.700 11.093 1.00 24.54 422 LYS A N 1
ATOM 1580 C CA . LYS A 1 205 ? 35.855 74.642 12.173 1.00 23.31 422 LYS A CA 1
ATOM 1581 C C . LYS A 1 205 ? 34.817 74.598 13.301 1.00 22.06 422 LYS A C 1
ATOM 1582 O O . LYS A 1 205 ? 35.133 74.901 14.458 1.00 24.81 422 LYS A O 1
ATOM 1588 N N . GLU A 1 206 ? 33.583 74.228 12.959 1.00 20.96 423 GLU A N 1
ATOM 1589 C CA . GLU A 1 206 ? 32.509 74.144 13.948 1.00 20.94 423 GLU A CA 1
ATOM 1590 C C . GLU A 1 206 ? 32.539 72.838 14.747 1.00 18.62 423 GLU A C 1
ATOM 1591 O O . GLU A 1 206 ? 31.655 72.590 15.572 1.00 19.94 423 GLU A O 1
ATOM 1597 N N . LEU A 1 207 ? 33.576 72.028 14.530 1.00 18.67 424 LEU A N 1
ATOM 1598 C CA . LEU A 1 207 ? 33.831 70.862 15.388 1.00 21.27 424 LEU A CA 1
ATOM 1599 C C . LEU A 1 207 ? 34.889 71.137 16.462 1.00 21.61 424 LEU A C 1
ATOM 1600 O O . LEU A 1 207 ? 35.299 70.219 17.178 1.00 22.57 424 LEU A O 1
ATOM 1605 N N . ALA A 1 208 ? 35.343 72.386 16.580 1.00 19.25 425 ALA A N 1
ATOM 1606 C CA . ALA A 1 208 ? 36.398 72.718 17.543 1.00 20.25 425 ALA A CA 1
ATOM 1607 C C . ALA A 1 208 ? 35.991 72.443 18.996 1.00 20.05 425 ALA A C 1
ATOM 1608 O O . ALA A 1 208 ? 36.862 72.193 19.841 1.00 22.54 425 ALA A O 1
ATOM 1610 N N . PHE A 1 209 ? 34.687 72.490 19.275 1.00 19.69 426 PHE A N 1
ATOM 1611 C CA . PHE A 1 209 ? 34.165 72.281 20.629 1.00 20.32 426 PHE A CA 1
ATOM 1612 C C . PHE A 1 209 ? 34.353 70.847 21.114 1.00 26.13 426 PHE A C 1
ATOM 1613 O O . PHE A 1 209 ? 34.294 70.588 22.311 1.00 29.52 426 PHE A O 1
ATOM 1621 N N . LEU A 1 210 ? 34.568 69.920 20.186 1.00 17.15 427 LEU A N 1
ATOM 1622 C CA . LEU A 1 210 ? 34.530 68.490 20.524 1.00 19.30 427 LEU A CA 1
ATOM 1623 C C . LEU A 1 210 ? 35.807 67.961 21.172 1.00 23.77 427 LEU A C 1
ATOM 1624 O O . LEU A 1 210 ? 36.896 68.131 20.611 1.00 23.89 427 LEU A O 1
ATOM 1629 N N . ASP A 1 211 ? 35.663 67.315 22.336 1.00 21.06 428 ASP A N 1
ATOM 1630 C CA . ASP A 1 211 ? 36.762 66.563 22.974 1.00 27.17 428 ASP A CA 1
ATOM 1631 C C . ASP A 1 211 ? 37.296 65.503 22.022 1.00 22.33 428 ASP A C 1
ATOM 1632 O O . ASP A 1 211 ? 36.504 64.852 21.329 1.00 21.59 428 ASP A O 1
ATOM 1637 N N . HIS A 1 212 ? 38.605 65.272 22.039 1.00 23.59 429 HIS A N 1
ATOM 1638 C CA . HIS A 1 212 ? 39.187 64.240 21.176 1.00 21.61 429 HIS A CA 1
ATOM 1639 C C . HIS A 1 212 ? 38.628 62.854 21.474 1.00 21.66 429 HIS A C 1
ATOM 1640 O O . HIS A 1 212 ? 38.464 62.044 20.564 1.00 22.32 429 HIS A O 1
ATOM 1647 N N . SER A 1 213 ? 38.359 62.550 22.738 1.00 22.07 430 SER A N 1
ATOM 1648 C CA A SER A 1 213 ? 37.878 61.208 23.041 0.58 18.82 430 SER A CA 1
ATOM 1649 C CA B SER A 1 213 ? 37.831 61.234 23.121 0.42 19.13 430 SER A CA 1
ATOM 1650 C C . SER A 1 213 ? 36.458 60.989 22.510 1.00 18.57 430 SER A C 1
ATOM 1651 O O . SER A 1 213 ? 36.179 59.925 21.955 1.00 21.27 430 SER A O 1
ATOM 1656 N N . SER A 1 214 ? 35.585 61.990 22.631 1.00 20.30 431 SER A N 1
ATOM 1657 C CA . SER A 1 214 ? 34.258 61.881 22.038 1.00 18.54 431 SER A CA 1
ATOM 1658 C C . SER A 1 214 ? 34.341 61.711 20.521 1.00 17.23 431 SER A C 1
ATOM 1659 O O . SER A 1 214 ? 33.593 60.909 19.924 1.00 18.84 431 SER A O 1
ATOM 1662 N N . LYS A 1 215 ? 35.252 62.454 19.907 1.00 18.83 432 LYS A N 1
ATOM 1663 C CA A LYS A 1 215 ? 35.487 62.323 18.471 0.51 18.88 432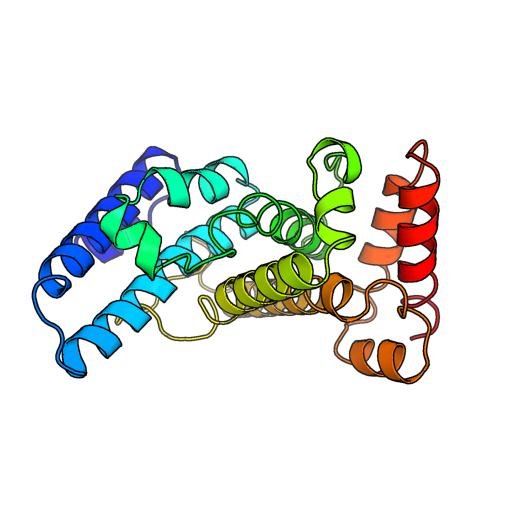 LYS A CA 1
ATOM 1664 C CA B LYS A 1 215 ? 35.517 62.334 18.479 0.49 19.00 432 LYS A CA 1
ATOM 1665 C C . LYS A 1 215 ? 35.865 60.894 18.088 1.00 19.73 432 LYS A C 1
ATOM 1666 O O . LYS A 1 215 ? 35.345 60.357 17.113 1.00 18.32 432 LYS A O 1
ATOM 1677 N N . THR A 1 216 ? 36.755 60.267 18.851 1.00 16.42 433 THR A N 1
ATOM 1678 C CA . THR A 1 216 ? 37.129 58.876 18.572 1.00 18.40 433 THR A CA 1
ATOM 1679 C C . THR A 1 216 ? 35.958 57.909 18.783 1.00 18.94 433 THR A C 1
ATOM 1680 O O . THR A 1 216 ? 35.745 57.003 17.980 1.00 18.93 433 THR A O 1
ATOM 1684 N N . LEU A 1 217 ? 35.177 58.117 19.837 1.00 18.56 434 LEU A N 1
ATOM 1685 C CA . LEU A 1 217 ? 34.002 57.258 20.054 1.00 18.17 434 LEU A CA 1
ATOM 1686 C C . LEU A 1 217 ? 33.015 57.362 18.880 1.00 17.84 434 LEU A C 1
ATOM 1687 O O . LEU A 1 217 ? 32.471 56.347 18.432 1.00 18.67 434 LEU A O 1
ATOM 1692 N N . LEU A 1 218 ? 32.815 58.574 18.366 1.00 17.75 435 LEU A N 1
ATOM 1693 C CA . LEU A 1 218 ? 31.977 58.760 17.171 1.00 19.76 435 LEU A CA 1
ATOM 1694 C C . LEU A 1 218 ? 32.552 58.035 15.961 1.00 20.33 435 LEU A C 1
ATOM 1695 O O . LEU A 1 218 ? 31.828 57.335 15.262 1.00 18.40 435 LEU A O 1
ATOM 1700 N N . ILE A 1 219 ? 33.848 58.209 15.709 1.00 17.56 436 ILE A N 1
ATOM 1701 C CA . ILE A 1 219 ? 34.484 57.525 14.586 1.00 19.74 436 ILE A CA 1
ATOM 1702 C C . ILE A 1 219 ? 34.300 55.994 14.675 1.00 20.20 436 ILE A C 1
ATOM 1703 O O . ILE A 1 219 ? 33.891 55.346 13.704 1.00 20.48 436 ILE A O 1
ATOM 1708 N N . GLU A 1 220 ? 34.570 55.419 15.841 1.00 19.07 437 GLU A N 1
ATOM 1709 C CA . GLU A 1 220 ? 34.444 53.969 16.003 1.00 19.52 437 GLU A CA 1
ATOM 1710 C C . GLU A 1 220 ? 32.993 53.512 15.835 1.00 21.14 437 GLU A C 1
ATOM 1711 O O . GLU A 1 220 ? 32.719 52.514 15.170 1.00 21.76 437 GLU A O 1
ATOM 1717 N N . SER A 1 221 ? 32.059 54.250 16.430 1.00 19.94 438 SER A N 1
ATOM 1718 C CA . SER A 1 221 ? 30.658 53.867 16.343 1.00 19.59 438 SER A CA 1
ATOM 1719 C C . SER A 1 221 ? 30.121 53.906 14.912 1.00 19.55 438 SER A C 1
ATOM 1720 O O . SER A 1 221 ? 29.452 52.963 14.468 1.00 19.73 438 SER A O 1
ATOM 1723 N N . PHE A 1 222 ? 30.401 54.992 14.194 1.00 18.69 439 PHE A N 1
ATOM 1724 C CA . PHE A 1 222 ? 29.892 55.136 12.836 1.00 20.36 439 PHE A CA 1
ATOM 1725 C C . PHE A 1 222 ? 30.569 54.139 11.882 1.00 21.45 439 PHE A C 1
ATOM 1726 O O . PHE A 1 222 ? 29.972 53.693 10.897 1.00 22.59 439 PHE A O 1
ATOM 1734 N N . THR A 1 223 ? 31.820 53.783 12.173 1.00 20.58 440 THR A N 1
ATOM 1735 C CA . THR A 1 223 ? 32.534 52.820 11.331 1.00 20.04 440 THR A CA 1
ATOM 1736 C C . THR A 1 223 ? 31.887 51.433 11.414 1.00 24.93 440 THR A C 1
ATOM 1737 O O . THR A 1 223 ? 31.806 50.706 10.412 1.00 25.44 440 THR A O 1
ATOM 1741 N N . LYS A 1 224 ? 31.391 51.077 12.593 1.00 22.13 441 LYS A N 1
ATOM 1742 C CA . LYS A 1 224 ? 30.618 49.843 12.735 1.00 25.75 441 LYS A CA 1
ATOM 1743 C C . LYS A 1 224 ? 29.201 49.987 12.143 1.00 24.02 441 LYS A C 1
ATOM 1744 O O . LYS A 1 224 ? 28.711 49.094 11.445 1.00 27.52 441 LYS A O 1
ATOM 1750 N N . PHE A 1 225 ? 28.552 51.116 12.423 1.00 24.11 442 PHE A N 1
ATOM 1751 C CA . PHE A 1 225 ? 27.167 51.371 11.992 1.00 23.41 442 PHE A CA 1
ATOM 1752 C C . PHE A 1 225 ? 26.967 51.282 10.491 1.00 26.20 442 PHE A C 1
ATOM 1753 O O . PHE A 1 225 ? 25.936 50.787 10.036 1.00 28.36 442 PHE A O 1
ATOM 1761 N N . LEU A 1 226 ? 27.936 51.766 9.721 1.00 25.20 443 LEU A N 1
ATOM 1762 C CA . LEU A 1 226 ? 27.735 51.881 8.280 1.00 29.84 443 LEU A CA 1
ATOM 1763 C C . LEU A 1 226 ? 27.762 50.523 7.595 1.00 29.02 443 LEU A C 1
ATOM 1764 O O . LEU A 1 226 ? 27.299 50.399 6.460 1.00 29.28 443 LEU A O 1
ATOM 1769 N N . GLN A 1 227 ? 28.313 49.511 8.265 1.00 28.56 444 GLN A N 1
ATOM 1770 C CA . GLN A 1 227 ? 28.498 48.213 7.621 1.00 30.42 444 GLN A CA 1
ATOM 1771 C C . GLN A 1 227 ? 27.163 47.579 7.223 1.00 40.67 444 GLN A C 1
ATOM 1772 O O . GLN A 1 227 ? 26.263 47.408 8.050 1.00 39.12 444 GLN A O 1
ATOM 1778 N N . GLY A 1 228 ? 27.042 47.262 5.936 1.00 42.18 445 GLY A N 1
ATOM 1779 C CA . GLY A 1 228 ? 25.873 46.577 5.415 1.00 39.82 445 GLY A CA 1
ATOM 1780 C C . GLY A 1 228 ? 24.716 47.489 5.064 1.00 43.69 445 GLY A C 1
ATOM 1781 O O . GLY A 1 228 ? 23.734 47.047 4.467 1.00 47.91 445 GLY A O 1
ATOM 1782 N N . LYS A 1 229 ? 24.829 48.762 5.433 1.00 38.34 446 LYS A N 1
ATOM 1783 C CA . LYS A 1 229 ? 23.757 49.728 5.209 1.00 36.76 446 LYS A CA 1
ATOM 1784 C C . LYS A 1 229 ? 23.577 50.062 3.732 1.00 34.89 446 LYS A C 1
ATOM 1785 O O . LYS A 1 229 ? 24.433 49.751 2.899 1.00 36.34 446 LYS A O 1
ATOM 1791 N N . ASP A 1 230 ? 22.452 50.694 3.420 1.00 38.50 447 ASP A N 1
ATOM 1792 C CA . ASP A 1 230 ? 22.211 51.226 2.085 1.00 48.20 447 ASP A CA 1
ATOM 1793 C C . ASP A 1 230 ? 23.327 52.202 1.710 1.00 44.73 447 ASP A C 1
ATOM 1794 O O . ASP A 1 230 ? 23.833 52.937 2.566 1.00 35.18 447 ASP A O 1
ATOM 1799 N N . VAL A 1 231 ? 23.706 52.201 0.435 1.00 42.16 448 VAL A N 1
ATOM 1800 C CA . VAL A 1 231 ? 24.888 52.924 -0.036 1.00 43.69 448 VAL A CA 1
ATOM 1801 C C . VAL A 1 231 ? 24.856 54.413 0.289 1.00 42.68 448 VAL A C 1
ATOM 1802 O O . VAL A 1 231 ? 25.882 55.006 0.633 1.00 39.55 448 VAL A O 1
ATOM 1806 N N . LYS A 1 232 ? 23.675 55.012 0.182 1.00 35.57 449 LYS A N 1
ATOM 1807 C CA . LYS A 1 232 ? 23.522 56.433 0.443 1.00 33.39 449 LYS A CA 1
ATOM 1808 C C . LYS A 1 232 ? 23.779 56.738 1.920 1.00 34.60 449 LYS A C 1
ATOM 1809 O O . LYS A 1 232 ? 24.373 57.768 2.253 1.00 33.56 449 LYS A O 1
ATOM 1815 N N . ASP A 1 233 ? 23.325 55.846 2.799 1.00 34.17 450 ASP A N 1
ATOM 1816 C CA . ASP A 1 233 ? 23.606 55.983 4.224 1.00 32.00 450 ASP A CA 1
ATOM 1817 C C . ASP A 1 233 ? 25.098 55.796 4.489 1.00 28.67 450 ASP A C 1
ATOM 1818 O O . ASP A 1 233 ? 25.673 56.523 5.294 1.00 26.66 450 ASP A O 1
ATOM 1823 N N . GLN A 1 234 ? 25.728 54.835 3.811 1.00 29.14 451 GLN A N 1
ATOM 1824 C CA . GLN A 1 234 ? 27.168 54.626 3.988 1.00 30.04 451 GLN A CA 1
ATOM 1825 C C . GLN A 1 234 ? 27.972 55.858 3.564 1.00 27.87 451 GLN A C 1
ATOM 1826 O O . GLN A 1 234 ? 28.920 56.244 4.247 1.00 27.49 451 GLN A O 1
ATOM 1832 N N . ASP A 1 235 ? 27.593 56.471 2.445 1.00 28.01 452 ASP A N 1
ATOM 1833 C CA . ASP A 1 235 ? 28.283 57.675 1.963 1.00 29.66 452 ASP A CA 1
ATOM 1834 C C . ASP A 1 235 ? 28.155 58.816 2.971 1.00 26.55 452 ASP A C 1
ATOM 1835 O O . ASP A 1 235 ? 29.130 59.510 3.274 1.00 24.76 452 ASP A O 1
ATOM 1840 N N . HIS A 1 236 ? 26.943 59.006 3.478 1.00 24.72 453 HIS A N 1
ATOM 1841 C CA . HIS A 1 236 ? 26.673 60.028 4.489 1.00 23.11 453 HIS A CA 1
ATOM 1842 C C . HIS A 1 236 ? 27.556 59.829 5.721 1.00 23.64 453 HIS A C 1
ATOM 1843 O O . HIS A 1 236 ? 28.230 60.760 6.181 1.00 21.66 453 HIS A O 1
ATOM 1850 N N . LEU A 1 237 ? 27.576 58.603 6.235 1.00 19.57 454 LEU A N 1
ATOM 1851 C CA . LEU A 1 237 ? 28.363 58.301 7.425 1.00 20.48 454 LEU A CA 1
ATOM 1852 C C . LEU A 1 237 ? 29.848 58.470 7.138 1.00 20.98 454 LEU A C 1
ATOM 1853 O O . LEU A 1 237 ? 30.599 58.932 7.999 1.00 22.36 454 LEU A O 1
ATOM 1858 N N . LYS A 1 238 ? 30.268 58.116 5.931 1.00 19.24 455 LYS A N 1
ATOM 1859 C CA . LYS A 1 238 ? 31.675 58.267 5.578 1.00 24.76 455 LYS A CA 1
ATOM 1860 C C . LYS A 1 238 ? 32.104 59.734 5.529 1.00 23.77 455 LYS A C 1
ATOM 1861 O O . LYS A 1 238 ? 33.220 60.053 5.925 1.00 22.05 455 LYS A O 1
ATOM 1867 N N . ARG A 1 239 ? 31.224 60.631 5.076 1.00 21.90 456 ARG A N 1
ATOM 1868 C CA . ARG A 1 239 ? 31.541 62.060 5.083 1.00 19.21 456 ARG A CA 1
ATOM 1869 C C . ARG A 1 239 ? 31.687 62.574 6.512 1.00 21.17 456 ARG A C 1
ATOM 1870 O O . ARG A 1 239 ? 32.578 63.371 6.801 1.00 20.81 456 ARG A O 1
ATOM 1878 N N . ILE A 1 240 ? 30.809 62.120 7.405 1.00 19.30 457 ILE A N 1
ATOM 1879 C CA . ILE A 1 240 ? 30.889 62.528 8.804 1.00 18.15 457 ILE A CA 1
ATOM 1880 C C . ILE A 1 240 ? 32.211 62.034 9.423 1.00 19.90 457 ILE A C 1
ATOM 1881 O O . ILE A 1 240 ? 32.916 62.791 10.096 1.00 20.90 457 ILE A O 1
ATOM 1886 N N . ILE A 1 241 ? 32.557 60.772 9.176 1.00 20.82 458 ILE A N 1
ATOM 1887 C CA . ILE A 1 241 ? 33.791 60.213 9.715 1.00 19.80 458 ILE A CA 1
ATOM 1888 C C . ILE A 1 241 ? 35.014 60.992 9.210 1.00 22.99 458 ILE A C 1
ATOM 1889 O O . ILE A 1 241 ? 35.940 61.302 9.969 1.00 21.80 458 ILE A O 1
ATOM 1894 N N . ASP A 1 242 ? 34.995 61.315 7.923 1.00 22.06 459 ASP A N 1
ATOM 1895 C CA A ASP A 1 242 ? 36.083 62.066 7.298 0.62 26.58 459 ASP A CA 1
ATOM 1896 C CA B ASP A 1 242 ? 36.090 62.062 7.306 0.38 25.58 459 ASP A CA 1
ATOM 1897 C C . ASP A 1 242 ? 36.247 63.440 7.952 1.00 20.54 459 ASP A C 1
ATOM 1898 O O . ASP A 1 242 ? 37.358 63.869 8.246 1.00 23.98 459 ASP A O 1
ATOM 1907 N N . ALA A 1 243 ? 35.130 64.126 8.185 1.00 19.88 460 ALA A N 1
ATOM 1908 C CA . ALA A 1 243 ? 35.144 65.433 8.840 1.00 20.46 460 ALA A CA 1
ATOM 1909 C C . ALA A 1 243 ? 35.743 65.333 10.244 1.00 24.77 460 ALA A C 1
ATOM 1910 O O . ALA A 1 243 ? 36.541 66.179 10.649 1.00 25.00 460 ALA A O 1
ATOM 1912 N N . LEU A 1 244 ? 35.354 64.297 10.984 1.00 19.99 461 LEU A N 1
ATOM 1913 C CA . LEU A 1 244 ? 35.863 64.103 12.339 1.00 18.35 461 LEU A CA 1
ATOM 1914 C C . LEU A 1 244 ? 37.383 63.881 12.299 1.00 22.41 461 LEU A C 1
ATOM 1915 O O . LEU A 1 244 ? 38.113 64.446 13.109 1.00 24.50 461 LEU A O 1
ATOM 1920 N N . GLU A 1 245 ? 37.864 63.109 11.328 1.00 22.24 462 GLU A N 1
ATOM 1921 C CA A GLU A 1 245 ? 39.294 62.812 11.252 0.55 23.87 462 GLU A CA 1
ATOM 1922 C CA B GLU A 1 245 ? 39.296 62.815 11.219 0.45 23.86 462 GLU A CA 1
ATOM 1923 C C . GLU A 1 245 ? 40.106 64.043 10.822 1.00 29.52 462 GLU A C 1
ATOM 1924 O O . GLU A 1 245 ? 41.270 64.180 11.194 1.00 33.75 462 GLU A O 1
ATOM 1935 N N . LYS A 1 246 ? 39.486 64.938 10.059 1.00 27.82 463 LYS A N 1
ATOM 1936 C CA . LYS A 1 246 ? 40.147 66.154 9.580 1.00 30.71 463 LYS A CA 1
ATOM 1937 C C . LYS A 1 246 ? 40.113 67.312 10.575 1.00 30.25 463 LYS A C 1
ATOM 1938 O O . LYS A 1 246 ? 40.817 68.305 10.399 1.00 33.18 463 LYS A O 1
ATOM 1944 N N A SER A 1 247 ? 39.289 67.190 11.610 0.51 28.25 464 SER A N 1
ATOM 1945 N N B SER A 1 247 ? 39.301 67.187 11.619 0.49 28.34 464 SER A N 1
ATOM 1946 C CA A SER A 1 247 ? 39.153 68.250 12.602 0.51 29.52 464 SER A CA 1
ATOM 1947 C CA B SER A 1 247 ? 39.224 68.223 12.644 0.49 29.29 464 SER A CA 1
ATOM 1948 C C A SER A 1 247 ? 40.324 68.261 13.582 0.51 29.30 464 SER A C 1
ATOM 1949 C C B SER A 1 247 ? 40.354 68.077 13.662 0.49 29.54 464 SER A C 1
ATOM 1950 O O A SER A 1 247 ? 40.227 68.825 14.669 0.51 28.11 464 SER A O 1
ATOM 1951 O O B SER A 1 247 ? 41.297 67.313 13.449 0.49 22.89 464 SER A O 1
#

Nearest PDB structures (foldseek):
  5cow-assembly1_A  TM=1.004E+00  e=8.253E-31  Caenorhabditis remanei
  5cv1-assembly1_A-2  TM=9.792E-01  e=2.782E-17  Caenorhabditis elegans
  6z0c-assembly1_A  TM=1.558E-01  e=1.867E+00  Escherichia coli